Protein 5YRH (pdb70)

Solvent-accessible surface area: 13070 Å² total

Organism: Pteria penguin (NCBI:txid113549)

Structure (mmCIF, N/CA/C/O backbone):
data_5YRH
#
_entry.id   5YRH
#
_cell.length_a   45.350
_cell.length_b   50.440
_cell.length_c   107.460
_cell.angle_alpha   90.00
_cell.angle_beta   90.00
_cell.angle_gamma   90.00
#
_symmetry.space_group_name_H-M   'P 21 21 21'
#
loop_
_entity.id
_entity.type
_entity.pdbx_description
1 polymer PPL3-a
2 polymer PPL3-b
3 non-polymer 'SULFATE ION'
4 water water
#
loop_
_atom_site.group_PDB
_atom_site.id
_atom_site.type_symbol
_atom_site.label_atom_id
_atom_site.label_alt_id
_atom_site.label_comp_id
_atom_site.label_asym_id
_atom_site.label_entity_id
_atom_site.label_seq_id
_atom_site.pdbx_PDB_ins_code
_atom_site.Cartn_x
_atom_site.Cartn_y
_atom_site.Cartn_z
_atom_site.occupancy
_atom_site.B_iso_or_equiv
_atom_site.auth_seq_id
_atom_site.auth_comp_id
_atom_site.auth_asym_id
_atom_site.auth_atom_id
_atom_site.pdbx_PDB_model_num
ATOM 1 N N . GLU A 1 1 ? -0.491 0.809 -5.742 1.00 44.99 20 GLU A N 1
ATOM 2 C CA . GLU A 1 1 ? -1.483 0.506 -4.717 1.00 43.20 20 GLU A CA 1
ATOM 3 C C . GLU A 1 1 ? -2.747 1.329 -4.948 1.00 36.73 20 GLU A C 1
ATOM 4 O O . GLU A 1 1 ? -3.845 0.888 -4.624 1.00 37.65 20 GLU A O 1
ATOM 10 N N . ILE A 1 2 ? -2.597 2.524 -5.510 1.00 26.71 21 ILE A N 1
ATOM 11 C CA . ILE A 1 2 ? -3.740 3.401 -5.735 1.00 31.22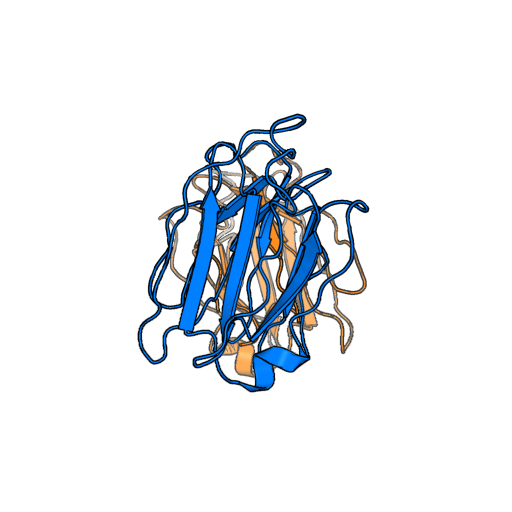 21 ILE A CA 1
ATOM 12 C C . ILE A 1 2 ? -4.318 3.125 -7.109 1.00 30.22 21 ILE A C 1
ATOM 13 O O . ILE A 1 2 ? -3.590 2.904 -8.092 1.00 21.77 21 ILE A O 1
ATOM 18 N N . AL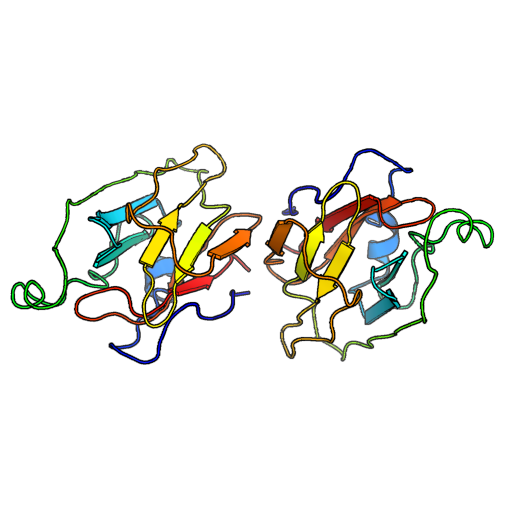A A 1 3 ? -5.644 3.145 -7.169 1.00 25.90 22 ALA A N 1
ATOM 19 C CA . ALA A 1 3 ? -6.371 3.003 -8.417 1.00 23.06 22 ALA A CA 1
ATOM 20 C C . ALA A 1 3 ? -7.649 3.820 -8.349 1.00 25.76 22 ALA A C 1
ATOM 21 O O . ALA A 1 3 ? -8.187 4.101 -7.273 1.00 21.99 22 ALA A O 1
ATOM 23 N N . SER A 1 4 ? -8.142 4.184 -9.524 1.00 17.45 23 SER A N 1
ATOM 24 C CA . SER A 1 4 ? -9.379 4.927 -9.606 1.00 13.08 23 SER A CA 1
ATOM 25 C C . SER A 1 4 ? -10.559 4.021 -9.305 1.00 15.73 23 SER A C 1
ATOM 26 O O . SER A 1 4 ? -10.446 2.799 -9.212 1.00 19.41 23 SER A O 1
ATOM 29 N N . GLU A 1 5 ? -11.719 4.637 -9.169 1.00 11.11 24 GLU A N 1
ATOM 30 C CA . GLU A 1 5 ? -12.936 3.866 -9.144 1.00 15.79 24 GLU A CA 1
ATOM 31 C C . GLU A 1 5 ? -13.243 3.379 -10.558 1.00 17.62 24 GLU A C 1
ATOM 32 O O . GLU A 1 5 ? -12.661 3.843 -11.553 1.00 15.12 24 GLU A O 1
ATOM 38 N N . TYR A 1 6 ? -14.149 2.407 -10.624 1.00 15.13 25 TYR A N 1
ATOM 39 C CA . TYR A 1 6 ? -14.592 1.815 -11.877 1.00 14.65 25 TYR A CA 1
ATOM 40 C C . TYR A 1 6 ? -15.609 2.710 -12.568 1.00 11.77 25 TYR A C 1
ATOM 41 O O . TYR A 1 6 ? -16.621 3.096 -11.974 1.00 14.08 25 TYR A O 1
ATOM 50 N N . LEU A 1 7 ? -15.344 3.043 -13.820 1.00 12.38 26 LEU A N 1
ATOM 51 C CA . LEU A 1 7 ? -16.133 3.979 -14.603 1.00 12.56 26 LEU A CA 1
ATOM 52 C C . LEU A 1 7 ? -16.804 3.209 -15.726 1.00 12.55 26 LEU A C 1
ATOM 53 O O . LEU A 1 7 ? -16.122 2.732 -16.642 1.00 14.79 26 LEU A O 1
ATOM 58 N N . GLY A 1 8 ? -18.134 3.099 -15.657 1.00 12.71 27 GLY A N 1
ATOM 59 C CA . GLY A 1 8 ? -18.930 2.452 -16.675 1.00 12.53 27 GLY A CA 1
ATOM 60 C C . GLY A 1 8 ? -19.977 1.555 -16.050 1.00 12.57 27 GLY A C 1
ATOM 61 O O . GLY A 1 8 ? -20.297 1.699 -14.871 1.00 13.18 27 GLY A O 1
ATOM 62 N N . GLY A 1 9 ? -20.468 0.603 -16.850 1.00 15.60 28 GLY A N 1
ATOM 63 C CA . GLY A 1 9 ? -21.613 -0.214 -16.496 1.00 13.71 28 GLY A CA 1
ATOM 64 C C . GLY A 1 9 ? -21.305 -1.664 -16.165 1.00 14.55 28 GLY A C 1
ATOM 65 O O . GLY A 1 9 ? -20.160 -2.122 -16.195 1.00 14.03 28 GLY A O 1
ATOM 66 N N . PRO A 1 10 ? -22.353 -2.424 -15.844 1.00 15.65 29 PRO A N 1
ATOM 67 C CA . PRO A 1 10 ? -22.160 -3.787 -15.336 1.00 18.98 29 PRO A CA 1
ATOM 68 C C . PRO A 1 10 ? -22.088 -4.880 -16.385 1.00 18.40 29 PRO A C 1
ATOM 69 O O . PRO A 1 10 ? -21.924 -6.043 -15.998 1.00 19.43 29 PRO A O 1
ATOM 73 N N . GLY A 1 11 ? -22.213 -4.551 -17.669 1.00 15.60 30 GLY A N 1
ATOM 74 C CA . GLY A 1 11 ? -22.249 -5.545 -18.716 1.00 19.18 30 GLY A CA 1
ATOM 75 C C . GLY A 1 11 ? -20.875 -6.079 -19.061 1.00 18.41 30 GLY A C 1
ATOM 76 O O . GLY A 1 11 ? -19.855 -5.696 -18.484 1.00 16.25 30 GLY A O 1
ATOM 77 N N . GLY A 1 12 ? -20.849 -7.000 -20.031 1.00 16.92 31 GLY A N 1
ATOM 78 C CA . GLY A 1 12 ? -19.584 -7.530 -20.468 1.00 16.07 31 GLY A CA 1
ATOM 79 C C . GLY A 1 12 ? -18.961 -8.448 -19.438 1.00 15.28 31 GLY A C 1
ATOM 80 O O . GLY A 1 12 ? -19.613 -8.940 -18.513 1.00 20.98 31 GLY A O 1
ATOM 81 N N . ASP A 1 13 ? -17.668 -8.681 -19.646 1.00 15.99 32 ASP A N 1
ATOM 82 C CA A ASP A 1 13 ? -16.849 -9.553 -18.814 0.37 18.38 32 ASP A CA 1
ATOM 83 C CA B ASP A 1 13 ? -16.868 -9.544 -18.795 0.63 18.38 32 ASP A CA 1
ATOM 84 C C . ASP A 1 13 ? -15.693 -8.759 -18.225 1.00 15.35 32 ASP A C 1
ATOM 85 O O . ASP A 1 13 ? -15.101 -7.920 -18.908 1.00 15.72 32 ASP A O 1
ATOM 94 N N . ALA A 1 14 ? -15.347 -9.058 -16.976 1.00 17.17 33 ALA A N 1
ATOM 95 C CA . ALA A 1 14 ? -14.239 -8.384 -16.328 1.00 15.73 33 ALA A CA 1
ATOM 96 C C . ALA A 1 14 ? -12.927 -8.756 -17.010 1.00 14.19 33 ALA A C 1
ATOM 97 O O . ALA A 1 14 ? -12.742 -9.895 -17.462 1.00 17.42 33 ALA A O 1
ATOM 99 N N . PHE A 1 15 ? -12.022 -7.780 -17.105 1.00 15.02 34 PHE A N 1
ATOM 100 C CA . PHE A 1 15 ? -10.644 -7.986 -17.525 1.00 13.16 34 PHE A CA 1
ATOM 101 C C . PHE A 1 15 ? -9.729 -7.206 -16.590 1.00 14.90 34 PHE A C 1
ATOM 102 O O . PHE A 1 15 ? -10.169 -6.259 -15.930 1.00 13.88 34 PHE A O 1
ATOM 110 N N . ASP A 1 16 ? -8.450 -7.587 -16.573 1.00 13.09 35 ASP A N 1
ATOM 111 C CA A ASP A 1 16 ? -7.475 -6.971 -15.678 0.45 16.28 35 ASP A CA 1
ATOM 112 C CA B ASP A 1 16 ? -7.471 -7.004 -15.645 0.55 16.31 35 ASP A CA 1
ATOM 113 C C . ASP A 1 16 ? -6.075 -7.224 -16.216 1.00 12.69 35 ASP A C 1
ATOM 114 O O . ASP A 1 16 ? -5.676 -8.380 -16.406 1.00 19.48 35 ASP A O 1
ATOM 123 N N . ASP A 1 17 ? -5.320 -6.148 -16.460 1.00 12.75 36 ASP A N 1
ATOM 124 C CA . ASP A 1 17 ? -3.967 -6.243 -17.019 1.00 11.45 36 ASP A CA 1
ATOM 125 C C . ASP A 1 17 ? -2.859 -6.341 -15.963 1.00 12.83 36 ASP A C 1
ATOM 126 O O . ASP A 1 17 ? -1.694 -6.140 -16.294 1.00 13.88 36 ASP A O 1
ATOM 131 N N . LYS A 1 18 ? -3.200 -6.620 -14.711 1.00 13.26 37 LYS A N 1
ATOM 132 C CA . LYS A 1 18 ? -2.186 -6.597 -13.658 1.00 13.72 37 LYS A CA 1
ATOM 133 C C . LYS A 1 18 ? -1.013 -7.511 -13.987 1.00 17.17 37 LYS A C 1
ATOM 134 O O . LYS A 1 18 ? 0.145 -7.105 -13.868 1.00 17.84 37 LYS A O 1
ATOM 140 N N . ALA A 1 19 ? -1.298 -8.745 -14.415 1.00 15.52 38 ALA A N 1
ATOM 141 C CA . ALA A 1 19 ? -0.232 -9.706 -14.696 1.00 18.07 38 ALA A CA 1
ATOM 142 C C . ALA A 1 19 ? 0.611 -9.280 -15.894 1.00 22.22 38 ALA A C 1
ATOM 143 O O . ALA A 1 19 ? 1.845 -9.315 -15.841 1.00 21.81 38 ALA A O 1
ATOM 145 N N . VAL A 1 20 ? -0.034 -8.892 -16.997 1.00 16.54 39 VAL A N 1
ATOM 146 C CA . VAL A 1 20 ? 0.715 -8.565 -18.204 1.00 16.48 39 VAL A CA 1
ATOM 147 C C . VAL A 1 20 ? 1.548 -7.316 -17.988 1.00 16.82 39 VAL A C 1
ATOM 148 O O . VAL A 1 20 ? 2.573 -7.121 -18.649 1.00 19.09 39 VAL A O 1
ATOM 152 N N . ALA A 1 21 ? 1.135 -6.447 -17.062 1.00 17.82 40 ALA A N 1
ATOM 153 C CA . ALA A 1 21 ? 1.892 -5.234 -16.795 1.00 16.65 40 ALA A CA 1
ATOM 154 C C . ALA A 1 21 ? 3.280 -5.506 -16.234 1.00 14.31 40 ALA A C 1
ATOM 155 O O . ALA A 1 21 ? 4.132 -4.614 -16.266 1.00 17.57 40 ALA A O 1
ATOM 157 N N . GLN A 1 22 ? 3.535 -6.720 -15.727 1.00 19.94 41 GLN A N 1
ATOM 158 C CA . GLN A 1 22 ? 4.885 -7.079 -15.304 1.00 19.73 41 GLN A CA 1
ATOM 159 C C . GLN A 1 22 ? 5.880 -7.029 -16.456 1.00 17.74 41 GLN A C 1
ATOM 160 O O . GLN A 1 22 ? 7.091 -7.032 -16.217 1.00 18.60 41 GLN A O 1
ATOM 166 N N . ASN A 1 23 ? 5.403 -6.975 -17.698 1.00 14.80 42 ASN A N 1
ATOM 167 C CA . ASN A 1 23 ? 6.298 -6.859 -18.842 1.00 15.67 42 ASN A CA 1
ATOM 168 C C . ASN A 1 23 ? 6.896 -5.472 -18.994 1.00 19.87 42 ASN A C 1
ATOM 169 O O . ASN A 1 23 ? 7.840 -5.301 -19.775 1.00 17.25 42 ASN A O 1
ATOM 174 N N . GLY A 1 24 ? 6.378 -4.477 -18.279 1.00 15.74 43 GLY A N 1
ATOM 175 C CA . GLY A 1 24 ? 6.978 -3.161 -18.309 1.00 15.47 43 GLY A CA 1
ATOM 176 C C . GLY A 1 24 ? 6.018 -1.996 -18.294 1.00 13.52 43 GLY A C 1
ATOM 177 O O . GLY A 1 24 ? 4.796 -2.156 -18.310 1.00 14.52 43 GLY A O 1
ATOM 178 N N . ASP A 1 25 ? 6.600 -0.803 -18.254 1.00 14.21 44 ASP A N 1
ATOM 179 C CA . ASP A 1 25 ? 5.834 0.431 -18.338 1.00 14.00 44 ASP A CA 1
ATOM 180 C C . ASP A 1 25 ? 5.106 0.489 -19.669 1.00 14.60 44 ASP A C 1
ATOM 181 O O . ASP A 1 25 ? 5.572 -0.055 -20.679 1.00 14.78 44 ASP A O 1
ATOM 186 N N . ILE A 1 26 ? 3.977 1.201 -19.688 1.00 13.58 45 ILE A N 1
ATOM 187 C CA . ILE A 1 26 ? 3.178 1.311 -20.902 1.00 12.05 45 ILE A CA 1
ATOM 188 C C . ILE A 1 26 ? 3.956 2.096 -21.946 1.00 12.61 45 ILE A C 1
ATOM 189 O O . ILE A 1 26 ? 4.461 3.188 -21.676 1.00 14.59 45 ILE A O 1
ATOM 194 N N . THR A 1 27 ? 4.018 1.552 -23.164 1.00 14.54 46 THR A N 1
ATOM 195 C CA . THR A 1 27 ? 4.741 2.180 -24.250 1.00 14.15 46 THR A CA 1
ATOM 196 C C . THR A 1 27 ? 3.843 2.621 -25.392 1.00 14.40 46 THR A C 1
ATOM 197 O O . THR A 1 27 ? 4.292 3.397 -26.244 1.00 15.13 46 THR A O 1
ATOM 201 N N . ARG A 1 28 ? 2.588 2.190 -25.414 1.00 14.50 47 ARG A N 1
ATOM 202 C CA . ARG A 1 28 ? 1.715 2.418 -26.547 1.00 16.13 47 ARG A CA 1
ATOM 203 C C . ARG A 1 28 ? 0.270 2.277 -26.090 1.00 12.91 47 ARG A C 1
ATOM 204 O O . ARG A 1 28 ? -0.040 1.438 -25.244 1.00 13.83 47 ARG A O 1
ATOM 212 N N . ILE A 1 29 ? -0.605 3.101 -26.669 1.00 13.51 48 ILE A N 1
ATOM 213 C CA . ILE A 1 29 ? -2.050 2.998 -26.506 1.00 13.82 48 ILE A CA 1
ATOM 214 C C . ILE A 1 29 ? -2.633 2.684 -27.872 1.00 14.03 48 ILE A C 1
ATOM 215 O O . ILE A 1 29 ? -2.422 3.450 -28.820 1.00 14.91 48 ILE A O 1
ATOM 220 N N . GLU A 1 30 ? -3.385 1.601 -27.970 1.00 13.46 49 GLU A N 1
ATOM 221 C CA . GLU A 1 30 ? -4.139 1.291 -29.179 1.00 13.04 49 GLU A CA 1
ATOM 222 C C . GLU A 1 30 ? -5.617 1.282 -28.824 1.00 14.77 49 GLU A C 1
ATOM 223 O O . GLU A 1 30 ? -6.016 0.660 -27.834 1.00 13.96 49 GLU A O 1
ATOM 229 N N . MET A 1 31 ? -6.426 1.962 -29.626 1.00 13.88 50 MET A N 1
ATOM 230 C CA . MET A 1 31 ? -7.864 2.010 -29.421 1.00 14.71 50 MET A CA 1
ATOM 231 C C . MET A 1 31 ? -8.551 1.916 -30.777 1.00 13.37 50 MET A C 1
ATOM 232 O O . MET A 1 31 ? -7.905 2.004 -31.831 1.00 15.25 50 MET A O 1
ATOM 237 N N . GLN A 1 32 ? -9.868 1.723 -30.735 1.00 12.62 51 GLN A N 1
ATOM 238 C CA . GLN A 1 32 ? -10.710 1.771 -31.921 1.00 12.84 51 GLN A CA 1
ATOM 239 C C . GLN A 1 32 ? -11.786 2.806 -31.646 1.00 13.97 51 GLN A C 1
ATOM 240 O O . GLN A 1 32 ? -12.428 2.761 -30.595 1.00 13.59 51 GLN A O 1
ATOM 246 N N . CYS A 1 33 ? -11.989 3.731 -32.582 1.00 15.44 52 CYS A N 1
ATOM 247 C CA . CYS A 1 33 ? -12.667 4.975 -32.260 1.00 13.88 52 CYS A CA 1
ATOM 248 C C . CYS A 1 33 ? -13.653 5.350 -33.355 1.00 14.05 52 CYS A C 1
ATOM 249 O O . CYS A 1 33 ? -13.291 5.362 -34.535 1.00 16.99 52 CYS A O 1
ATOM 252 N N . THR A 1 34 ? -14.882 5.669 -32.948 1.00 15.54 53 THR A N 1
ATOM 253 C CA . THR A 1 34 ? -15.930 6.175 -33.831 1.00 15.91 53 THR A CA 1
ATOM 254 C C . THR A 1 34 ? -16.656 7.258 -33.042 1.00 16.44 53 THR A C 1
ATOM 255 O O . THR A 1 34 ? -16.003 8.067 -32.373 1.00 16.26 53 THR A O 1
ATOM 259 N N . ASP A 1 35 ? -17.987 7.258 -33.020 1.00 15.98 54 ASP A N 1
ATOM 260 C CA . ASP A 1 35 ? -18.664 8.158 -32.095 1.00 15.86 54 ASP A CA 1
ATOM 261 C C . ASP A 1 35 ? -18.359 7.781 -30.655 1.00 16.25 54 ASP A C 1
ATOM 262 O O . ASP A 1 35 ? -18.458 8.636 -29.761 1.00 15.20 54 ASP A O 1
ATOM 267 N N . VAL A 1 36 ? -17.944 6.532 -30.430 1.00 14.28 55 VAL A N 1
ATOM 268 C CA . VAL A 1 36 ? -17.578 6.024 -29.114 1.00 14.84 55 VAL A CA 1
ATOM 269 C C . VAL A 1 36 ? -16.283 5.238 -29.264 1.00 14.31 55 VAL A C 1
ATOM 270 O O . VAL A 1 36 ? -15.862 4.899 -30.366 1.00 14.71 55 VAL A O 1
ATOM 274 N N . ALA A 1 37 ? -15.634 4.957 -28.136 1.00 12.94 56 ALA A N 1
ATOM 275 C CA . ALA A 1 37 ? -14.475 4.079 -28.120 1.00 13.11 56 ALA A CA 1
ATOM 276 C C . ALA A 1 37 ? -14.927 2.626 -28.007 1.00 14.15 56 ALA A C 1
ATOM 277 O O . ALA A 1 37 ? -15.626 2.275 -27.054 1.00 17.71 56 ALA A O 1
ATOM 279 N N . THR A 1 38 ? -14.537 1.779 -28.966 1.00 13.60 57 THR A N 1
ATOM 280 C CA . THR A 1 38 ? -15.025 0.405 -28.968 1.00 12.80 57 THR A CA 1
ATOM 281 C C . THR A 1 38 ? -14.025 -0.639 -28.485 1.00 12.79 57 THR A C 1
ATOM 282 O O . THR A 1 38 ? -14.457 -1.735 -28.123 1.00 12.89 57 THR A O 1
ATOM 286 N N . TYR A 1 39 ? -12.722 -0.356 -28.456 1.00 13.09 58 TYR A N 1
ATOM 287 C CA . TYR A 1 39 ? -11.809 -1.225 -27.722 1.00 12.00 58 TYR A CA 1
ATOM 288 C C . TYR A 1 39 ? -10.606 -0.423 -27.283 1.00 11.32 58 TYR A C 1
ATOM 289 O O . TYR A 1 39 ? -10.333 0.651 -27.808 1.00 11.52 58 TYR A O 1
ATOM 298 N N . ILE A 1 40 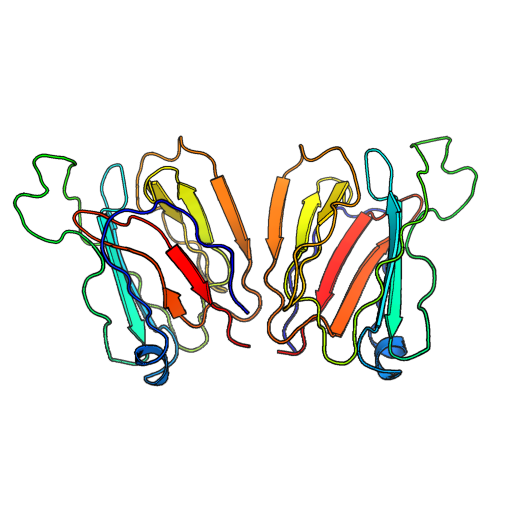? -9.888 -0.994 -26.310 1.00 10.03 59 ILE A N 1
ATOM 299 C CA . ILE A 1 40 ? -8.604 -0.483 -25.855 1.00 13.37 59 ILE A CA 1
ATOM 300 C C . ILE A 1 40 ? -7.650 -1.657 -25.688 1.00 11.91 59 ILE A C 1
ATOM 301 O O . ILE A 1 40 ? -8.064 -2.771 -25.359 1.00 11.67 59 ILE A O 1
ATOM 306 N N . LYS A 1 41 ? -6.370 -1.394 -25.945 1.00 10.97 60 LYS A N 1
ATOM 307 C CA . LYS A 1 41 ? -5.333 -2.411 -25.824 1.00 12.24 60 LYS A CA 1
ATOM 308 C C . LYS A 1 41 ? -4.001 -1.706 -25.613 1.00 12.11 60 LYS A C 1
ATOM 309 O O . LYS A 1 41 ? -3.477 -1.087 -26.535 1.00 13.41 60 LYS A O 1
ATOM 315 N N . LEU A 1 42 ? -3.461 -1.812 -24.405 1.00 11.67 61 LEU A N 1
ATOM 316 C CA . LEU A 1 42 ? -2.201 -1.189 -24.073 1.00 11.68 61 LEU A CA 1
ATOM 317 C C . LEU A 1 42 ? -1.046 -2.166 -24.284 1.00 11.01 61 LEU A C 1
ATOM 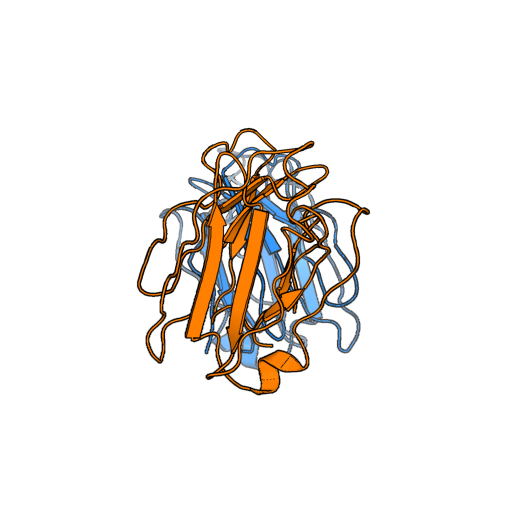318 O O . LEU A 1 42 ? -1.217 -3.396 -24.234 1.00 13.27 61 LEU A O 1
ATOM 323 N N . ARG A 1 43 ? 0.127 -1.601 -24.519 1.00 11.77 62 ARG A N 1
ATOM 324 C CA . ARG A 1 43 ? 1.361 -2.361 -24.607 1.00 12.21 62 ARG A CA 1
ATOM 325 C C . ARG A 1 43 ? 2.218 -2.064 -23.392 1.00 14.14 62 ARG A C 1
ATOM 326 O O . ARG A 1 43 ? 2.502 -0.895 -23.095 1.00 13.87 62 ARG A O 1
ATOM 334 N N . TYR A 1 44 ? 2.626 -3.116 -22.716 1.00 13.20 63 TYR A N 1
ATOM 335 C CA . TYR A 1 44 ? 3.381 -3.056 -21.478 1.00 11.81 63 TYR A CA 1
ATOM 336 C C . TYR A 1 44 ? 4.782 -3.527 -21.814 1.00 12.46 63 TYR A C 1
ATOM 337 O O . TYR A 1 44 ? 4.988 -4.721 -22.051 1.00 13.94 63 TYR A O 1
ATOM 346 N N . GLY A 1 45 ? 5.721 -2.594 -21.876 1.00 13.74 64 GLY A N 1
ATOM 347 C CA . GLY A 1 45 ? 7.020 -2.904 -22.439 1.00 12.20 64 GLY A CA 1
ATOM 348 C C . GLY A 1 45 ? 6.837 -3.217 -23.900 1.00 14.26 64 GLY A C 1
ATOM 349 O O . GLY A 1 45 ? 6.415 -2.366 -24.684 1.00 15.57 64 GLY A O 1
ATOM 350 N N . LYS A 1 46 ? 7.112 -4.466 -24.262 1.00 14.98 65 LYS A N 1
ATOM 351 C CA . LYS A 1 46 ? 6.965 -4.917 -25.635 1.00 14.23 65 LYS A CA 1
ATOM 352 C C . LYS A 1 46 ? 5.739 -5.778 -25.841 1.00 16.66 65 LYS A C 1
ATOM 353 O O . LYS A 1 46 ? 5.491 -6.193 -26.974 1.00 20.68 65 LYS A O 1
ATOM 359 N N . VAL A 1 47 ? 4.957 -6.038 -24.793 1.00 13.38 66 VAL A N 1
ATOM 360 C CA . VAL A 1 47 ? 3.909 -7.053 -24.811 1.00 12.45 66 VAL A CA 1
ATOM 361 C C . VAL A 1 47 ? 2.535 -6.396 -24.762 1.00 12.09 66 VAL A C 1
ATOM 362 O O . VAL A 1 47 ? 2.256 -5.586 -23.862 1.00 14.82 66 VAL A O 1
ATOM 366 N N . ASP A 1 48 ? 1.635 -6.811 -25.658 1.00 12.47 67 ASP A N 1
ATOM 367 C CA . ASP A 1 48 ? 0.274 -6.289 -25.659 1.00 12.66 67 ASP A CA 1
ATOM 368 C C . ASP A 1 48 ? -0.632 -7.158 -24.814 1.00 13.05 67 ASP A C 1
ATOM 369 O O . ASP A 1 48 ? -0.422 -8.364 -24.698 1.00 12.74 67 ASP A O 1
ATOM 374 N N . SER A 1 49 ? -1.684 -6.542 -24.270 1.00 13.38 68 SER A N 1
ATOM 375 C CA . SER A 1 49 ? -2.789 -7.298 -23.727 1.00 11.76 68 SER A CA 1
ATOM 376 C C . SER A 1 49 ? -3.653 -7.819 -24.863 1.00 11.77 68 SER A C 1
ATOM 377 O O . SER A 1 49 ? -3.456 -7.473 -26.036 1.00 13.26 68 SER A O 1
ATOM 380 N N . ARG A 1 50 ? -4.633 -8.644 -24.512 1.00 12.21 69 ARG A N 1
ATOM 381 C CA A ARG A 1 50 ? -5.682 -8.961 -25.456 0.52 13.26 69 ARG A CA 1
ATOM 382 C CA B ARG A 1 50 ? -5.676 -8.962 -25.462 0.48 13.25 69 ARG A CA 1
ATOM 383 C C . ARG A 1 50 ? -6.460 -7.687 -25.782 1.00 15.13 69 ARG A C 1
ATOM 384 O O . ARG A 1 50 ? -6.342 -6.648 -25.098 1.00 14.87 69 ARG A O 1
ATOM 399 N N . GLN A 1 51 ? -7.262 -7.758 -26.833 1.00 15.09 70 GLN A N 1
ATOM 400 C CA . GLN A 1 51 ? -8.046 -6.611 -27.268 1.00 14.20 70 GLN A CA 1
ATOM 401 C C . 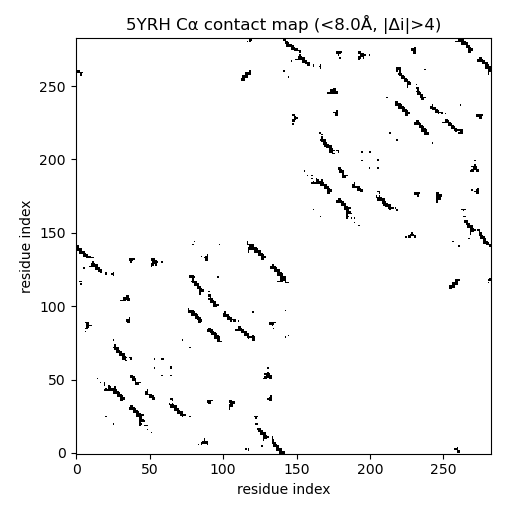GLN A 1 51 ? -9.290 -6.530 -26.398 1.00 15.62 70 GLN A C 1
ATOM 402 O O . GLN A 1 51 ? -10.124 -7.432 -26.430 1.00 16.42 70 GLN A O 1
ATOM 408 N N . TRP A 1 52 ? -9.405 -5.462 -25.600 1.00 12.24 71 TRP A N 1
ATOM 409 C CA . TRP A 1 52 ? -10.525 -5.307 -24.673 1.00 14.18 71 TRP A CA 1
ATOM 410 C C . TRP A 1 52 ? -11.612 -4.467 -25.336 1.00 12.02 71 TRP A C 1
ATOM 411 O O . TRP A 1 52 ? -11.636 -3.240 -25.230 1.00 11.89 71 TRP A O 1
ATOM 422 N N . GLY A 1 53 ? -12.539 -5.164 -25.985 1.00 15.57 72 GLY A N 1
ATOM 423 C CA . GLY A 1 53 ? -13.643 -4.569 -26.709 1.00 14.04 72 GLY A CA 1
ATOM 424 C C . GLY A 1 53 ? -13.735 -5.117 -28.118 1.00 17.71 72 GLY A C 1
ATOM 425 O O . GLY A 1 53 ? -12.868 -5.843 -28.598 1.00 16.05 72 GLY A O 1
ATOM 426 N N . TRP A 1 54 ? -14.808 -4.717 -28.787 1.00 15.91 73 TRP A N 1
ATOM 427 C CA . TRP A 1 54 ? -15.151 -5.210 -30.124 1.00 18.18 73 TRP A CA 1
ATOM 428 C C . TRP A 1 54 ? -14.932 -6.720 -30.225 1.00 17.18 73 TRP A C 1
ATOM 429 O O . TRP A 1 54 ? -14.160 -7.215 -31.040 1.00 18.90 73 TRP A O 1
ATOM 440 N N . GLY A 1 55 ? -15.646 -7.446 -29.363 1.00 16.85 74 GLY A N 1
ATOM 441 C CA . GLY A 1 55 ? -15.435 -8.883 -29.206 1.00 20.16 74 GLY A CA 1
ATOM 442 C C . GLY A 1 55 ? -15.484 -9.597 -30.545 1.00 28.81 74 GLY A C 1
ATOM 443 O O . GLY A 1 55 ? -14.587 -10.380 -30.885 1.00 27.17 74 GLY A O 1
ATOM 444 N N . ASN A 1 56 ? -16.518 -9.317 -31.330 1.00 23.35 75 ASN A N 1
ATOM 445 C CA A ASN A 1 56 ? -16.584 -9.986 -32.607 0.37 29.70 75 ASN A CA 1
ATOM 446 C CA B ASN A 1 56 ? -16.912 -10.066 -32.524 0.63 29.75 75 ASN A CA 1
ATOM 447 C C . ASN A 1 56 ? -17.178 -9.056 -33.640 1.00 20.91 75 ASN A C 1
ATOM 448 O O . ASN A 1 56 ? -17.684 -7.963 -33.358 1.00 21.59 75 ASN A O 1
ATOM 457 N N . GLU A 1 57 ? -16.956 -9.455 -34.884 1.00 18.32 76 GLU A N 1
ATOM 458 C CA A GLU A 1 57 ? -17.300 -8.611 -36.021 0.46 18.14 76 GLU A CA 1
ATOM 459 C CA B GLU A 1 57 ? -17.297 -8.560 -35.981 0.54 18.15 76 GLU A CA 1
ATOM 460 C C . GLU A 1 57 ? -18.802 -8.394 -36.126 1.00 20.09 76 GLU A C 1
ATOM 461 O O . GLU A 1 57 ? -19.242 -7.398 -36.701 1.00 19.92 76 GLU A O 1
ATOM 472 N N . ASN A 1 58 ? -19.593 -9.309 -35.574 1.00 15.82 77 ASN A N 1
ATOM 473 C CA . ASN A 1 58 ? -21.041 -9.136 -35.574 1.00 18.70 77 ASN A CA 1
ATOM 474 C C . ASN A 1 58 ? -21.519 -8.096 -34.572 1.00 17.45 77 ASN A C 1
ATOM 475 O O . ASN A 1 58 ? -22.721 -7.845 -34.488 1.00 17.64 77 ASN A O 1
ATOM 480 N N . CYS A 1 59 ? -20.612 -7.462 -33.834 1.00 17.11 78 CYS A N 1
ATOM 481 C CA A CYS A 1 59 ? -21.073 -6.413 -32.936 0.50 18.88 78 CYS A CA 1
ATOM 482 C CA B CYS A 1 59 ? -20.938 -6.351 -32.949 0.50 18.80 78 CYS A CA 1
ATOM 483 C C . CYS A 1 59 ? -21.652 -5.213 -33.677 1.00 16.98 78 CYS A C 1
ATOM 484 O O . CYS A 1 59 ? -22.272 -4.355 -33.032 1.00 20.86 78 CYS A O 1
ATOM 489 N N . ILE A 1 60 ? -21.539 -5.164 -35.008 1.00 20.49 79 ILE A N 1
ATOM 490 C CA . ILE A 1 60 ? -22.231 -4.150 -35.796 1.00 17.81 79 ILE A CA 1
ATOM 491 C C . ILE A 1 60 ? -23.739 -4.245 -35.655 1.00 19.04 79 ILE A C 1
ATOM 492 O O . ILE A 1 60 ? -24.452 -3.303 -36.016 1.00 19.50 79 ILE A O 1
ATOM 497 N N . GLN A 1 61 ? -24.255 -5.363 -35.140 1.00 16.01 80 GLN A N 1
ATOM 498 C CA . GLN A 1 61 ? -25.686 -5.473 -34.879 1.00 21.63 80 GLN A CA 1
ATOM 499 C C . GLN A 1 61 ? -26.141 -4.478 -33.822 1.00 20.10 80 GLN A C 1
ATOM 500 O O . GLN A 1 61 ? -27.338 -4.175 -33.755 1.00 25.88 80 GLN A O 1
ATOM 506 N N . TRP A 1 62 ? -25.214 -3.945 -33.021 1.00 22.10 81 TRP A N 1
ATOM 507 C CA . TRP A 1 62 ? -25.555 -3.034 -31.935 1.00 28.21 81 TRP A CA 1
ATOM 508 C C . TRP A 1 62 ? -24.961 -1.642 -32.089 1.00 27.56 81 TRP A C 1
ATOM 509 O O . TRP A 1 62 ? -25.633 -0.664 -31.757 1.00 33.76 81 TRP A O 1
ATOM 520 N N . SER A 1 63 ? -23.734 -1.508 -32.594 1.00 22.66 82 SER A N 1
ATOM 521 C CA . SER A 1 63 ? -23.054 -0.216 -32.565 1.00 23.37 82 SER A CA 1
ATOM 522 C C . SER A 1 63 ? -22.078 -0.107 -33.730 1.00 21.57 82 SER A C 1
ATOM 523 O O . SER A 1 63 ? -21.773 -1.086 -34.416 1.00 24.22 82 SER A O 1
ATOM 526 N N . LYS A 1 64 ? -21.583 1.108 -33.941 1.00 18.66 83 LYS A N 1
ATOM 527 C CA . LYS A 1 64 ? -20.562 1.339 -34.942 1.00 18.77 83 LYS A CA 1
ATOM 528 C C . LYS A 1 64 ? -19.220 0.792 -34.462 1.00 19.84 83 LYS A C 1
ATOM 529 O O . LYS A 1 64 ? -18.994 0.583 -33.264 1.00 18.65 83 LYS A O 1
ATOM 535 N N . LYS A 1 65 ? -18.309 0.601 -35.415 1.00 19.36 84 LYS A N 1
ATOM 536 C CA . LYS A 1 65 ? -17.022 -0.035 -35.152 1.00 19.26 84 LYS A CA 1
ATOM 537 C C . LYS A 1 65 ? -15.918 0.995 -34.925 1.00 22.35 84 LYS A C 1
ATOM 538 O O . LYS A 1 65 ? -15.371 1.102 -33.818 1.00 19.24 84 LYS A O 1
ATOM 544 N N . GLY A 1 66 ? -15.555 1.736 -35.963 1.00 18.79 85 GLY A N 1
ATOM 545 C CA . GLY A 1 66 ? -14.536 2.763 -35.863 1.00 18.93 85 GLY A CA 1
ATOM 546 C C . GLY A 1 66 ? -13.202 2.317 -36.421 1.00 21.35 85 GLY A C 1
ATOM 547 O O . GLY A 1 66 ? -13.028 1.204 -36.925 1.00 23.88 85 GLY A O 1
ATOM 548 N N . GLU A 1 67 ? -12.240 3.222 -36.293 1.00 17.27 86 GLU A N 1
ATOM 549 C CA . GLU A 1 67 ? -10.916 3.054 -36.864 1.00 18.17 86 GLU A CA 1
ATOM 550 C C . GLU A 1 67 ? -9.886 2.854 -35.762 1.00 20.44 86 GLU A C 1
ATOM 551 O O . GLU A 1 67 ? -9.998 3.428 -34.677 1.00 19.62 86 GLU A O 1
ATOM 557 N N . LYS A 1 68 ? -8.872 2.053 -36.068 1.00 17.64 87 LYS A N 1
ATOM 558 C CA . LYS A 1 68 ? -7.750 1.846 -35.161 1.00 17.69 87 LYS A CA 1
ATOM 559 C C . LYS A 1 68 ? -6.923 3.121 -35.034 1.00 20.59 87 LYS A C 1
ATOM 560 O O . LYS A 1 68 ? -6.622 3.783 -36.033 1.00 22.98 87 LYS A O 1
ATOM 566 N N . VAL A 1 69 ? -6.575 3.484 -33.792 1.00 17.95 88 VAL A N 1
ATOM 567 C CA A VAL A 1 69 ? -5.699 4.614 -33.499 0.75 16.50 88 VAL A CA 1
ATOM 568 C CA B VAL A 1 69 ? -5.686 4.605 -33.519 0.25 16.66 88 VAL A CA 1
ATOM 569 C C . VAL A 1 69 ? -4.580 4.117 -32.598 1.00 17.41 88 VAL A C 1
ATOM 570 O O . VAL A 1 69 ? -4.833 3.377 -31.644 1.00 16.86 88 VAL A O 1
ATOM 577 N N . VAL A 1 70 ? -3.352 4.547 -32.878 1.00 17.93 89 VAL A N 1
ATOM 578 C CA . VAL A 1 70 ? -2.198 4.153 -32.082 1.00 19.35 89 VAL A CA 1
ATOM 579 C C . VAL A 1 70 ? -1.471 5.406 -31.631 1.00 21.80 89 VAL A C 1
ATOM 580 O O . VAL A 1 70 ? -1.124 6.259 -32.454 1.00 20.79 89 VAL A O 1
ATOM 584 N N . HIS A 1 71 ? -1.232 5.512 -30.330 1.00 16.57 90 HIS A N 1
ATOM 585 C CA . HIS A 1 71 ? -0.373 6.545 -29.781 1.00 14.71 90 HIS A CA 1
ATOM 586 C C . HIS A 1 71 ? 0.856 5.884 -29.197 1.00 14.26 90 HIS A C 1
ATOM 587 O O . HIS A 1 71 ? 0.756 5.092 -28.260 1.00 16.84 90 HIS A O 1
ATOM 594 N N . GLU A 1 72 ? 2.007 6.176 -29.774 1.00 17.10 91 GLU A N 1
ATOM 595 C CA A GLU A 1 72 ? 3.260 5.665 -29.249 0.45 17.82 91 GLU A CA 1
ATOM 596 C CA B GLU A 1 72 ? 3.266 5.669 -29.259 0.55 17.80 91 GLU A CA 1
ATOM 597 C C . GLU A 1 72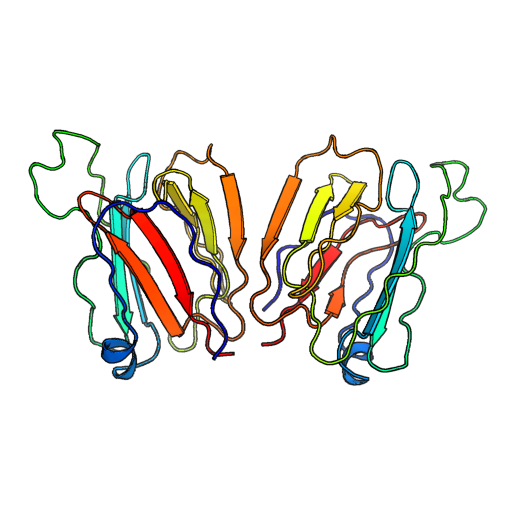 ? 3.829 6.671 -28.263 1.00 17.39 91 GLU A C 1
ATOM 598 O O . GLU A 1 72 ? 3.947 7.860 -28.572 1.00 21.17 91 GLU A O 1
ATOM 609 N N . LEU A 1 73 ? 4.163 6.193 -27.073 1.00 14.06 92 LEU A N 1
ATOM 610 C CA . LEU A 1 73 ? 4.760 7.041 -26.055 1.00 13.95 92 LEU A CA 1
ATOM 611 C C . LEU A 1 73 ? 6.274 7.030 -26.188 1.00 16.70 92 LEU A C 1
ATOM 612 O O . LEU A 1 73 ? 6.877 5.993 -26.480 1.00 17.58 92 LEU A O 1
ATOM 617 N N . SER A 1 74 ? 6.886 8.189 -25.969 1.00 17.41 93 SER A N 1
ATOM 618 C CA A SER A 1 74 ? 8.337 8.232 -25.964 0.64 20.32 93 SER A CA 1
ATOM 619 C CA B SER A 1 74 ? 8.336 8.271 -25.943 0.36 20.26 93 SER A CA 1
ATOM 620 C C . SER A 1 74 ? 8.876 7.589 -24.690 1.00 21.96 93 SER A C 1
ATOM 621 O O . SER A 1 74 ? 8.158 7.370 -23.707 1.00 18.27 93 SER A O 1
ATOM 626 N N . SER A 1 75 ? 10.158 7.247 -24.733 1.00 23.08 94 SER A N 1
ATOM 627 C CA . SER A 1 75 ? 10.806 6.691 -23.561 1.00 26.81 94 SER A CA 1
ATOM 628 C C . SER A 1 75 ? 10.655 7.666 -22.404 1.00 23.38 94 SER A C 1
ATOM 629 O O . SER A 1 75 ? 10.963 8.853 -22.536 1.00 22.49 94 SER A O 1
ATOM 632 N N . GLY A 1 76 ? 10.152 7.171 -21.276 1.00 23.29 95 GLY A N 1
ATOM 633 C CA . GLY A 1 76 ? 9.934 8.006 -20.114 1.00 26.68 95 GLY A CA 1
ATOM 634 C C . GLY A 1 76 ? 8.635 8.790 -20.097 1.00 22.77 95 GLY A C 1
ATOM 635 O O . GLY A 1 76 ? 8.339 9.427 -19.079 1.00 25.75 95 GLY A O 1
ATOM 636 N N . GLU A 1 77 ? 7.866 8.792 -21.186 1.00 16.48 96 GLU A N 1
ATOM 637 C CA . GLU A 1 77 ? 6.541 9.403 -21.195 1.00 13.32 96 GLU A CA 1
ATOM 638 C C . GLU A 1 77 ? 5.532 8.462 -20.556 1.00 13.03 96 GLU A C 1
ATOM 639 O O . GLU A 1 77 ? 5.564 7.245 -20.769 1.00 13.17 96 GLU A O 1
ATOM 645 N N . TYR A 1 78 ? 4.630 9.044 -19.763 1.00 12.10 97 TYR A N 1
ATOM 646 C CA . TYR A 1 78 ? 3.680 8.272 -18.980 1.00 11.80 97 TYR A CA 1
ATOM 647 C C . TYR A 1 78 ? 2.322 8.960 -18.994 1.00 9.87 97 TYR A C 1
ATOM 648 O O . TYR A 1 78 ? 2.212 10.179 -19.123 1.00 10.54 97 TYR A O 1
ATOM 657 N N . ILE A 1 79 ? 1.291 8.154 -18.843 1.00 10.56 98 ILE A N 1
ATOM 658 C CA . ILE A 1 79 ? -0.080 8.621 -18.924 1.00 11.28 98 ILE A CA 1
ATOM 659 C C . ILE A 1 79 ? -0.481 9.147 -17.558 1.00 9.62 98 ILE A C 1
ATOM 660 O O . ILE A 1 79 ? -0.477 8.410 -16.581 1.00 11.42 98 ILE A O 1
ATOM 665 N N . THR A 1 80 ? -0.888 10.402 -17.511 1.00 10.08 99 THR A N 1
ATOM 666 C CA . THR A 1 80 ? -1.110 11.088 -16.251 1.00 9.32 99 THR A CA 1
ATOM 667 C C . THR A 1 80 ? -2.576 11.397 -15.986 1.00 10.54 99 THR A C 1
ATOM 668 O O . THR A 1 80 ? -2.932 11.674 -14.839 1.00 10.82 99 THR A O 1
ATOM 672 N N . SER A 1 81 ? -3.433 11.360 -17.000 1.00 11.09 100 SER A N 1
ATOM 673 C CA A SER A 1 81 ? -4.846 11.573 -16.738 0.41 11.51 100 SER A CA 1
ATOM 674 C CA B SER A 1 81 ? -4.837 11.701 -16.800 0.59 11.04 100 SER A CA 1
ATOM 675 C C . SER A 1 81 ? -5.670 11.057 -17.899 1.00 10.15 100 SER A C 1
ATOM 676 O O . SER A 1 81 ? -5.170 10.805 -18.997 1.00 11.24 100 SER A O 1
ATOM 681 N N . ALA A 1 82 ? -6.940 10.828 -17.611 1.00 9.80 101 ALA A N 1
ATOM 682 C CA . ALA A 1 82 ? -7.887 10.406 -18.628 1.00 10.80 101 ALA A CA 1
ATOM 683 C C . ALA A 1 82 ? -9.181 11.157 -18.376 1.00 10.25 101 ALA A C 1
ATOM 684 O O . ALA A 1 82 ? -9.709 11.111 -17.253 1.00 11.74 101 ALA A O 1
ATOM 686 N N . ILE A 1 83 ? -9.707 11.830 -19.398 1.00 10.73 102 ILE A N 1
ATOM 687 C CA . ILE A 1 83 ? -11.075 12.343 -19.384 1.00 10.37 102 ILE A CA 1
ATOM 688 C C . ILE A 1 83 ? -11.972 11.265 -19.962 1.00 9.84 102 ILE A C 1
ATOM 689 O O . ILE A 1 83 ? -11.829 10.898 -21.133 1.00 11.71 102 ILE A O 1
ATOM 694 N N . VAL A 1 84 ? -12.875 10.754 -19.150 1.00 9.95 103 VAL A N 1
ATOM 695 C CA . VAL A 1 84 ? -13.727 9.646 -19.540 1.00 11.61 103 VAL A CA 1
ATOM 696 C C . VAL A 1 84 ? -15.163 10.121 -19.484 1.00 11.55 103 VAL A C 1
ATOM 697 O O . VAL A 1 84 ? -15.608 10.629 -18.449 1.00 11.43 103 VAL A O 1
ATOM 701 N N . THR A 1 85 ? -15.895 9.943 -20.577 1.00 12.10 104 THR A N 1
ATOM 702 C CA . THR A 1 85 ? -17.342 10.070 -20.527 1.00 12.76 104 THR A CA 1
ATOM 703 C C . THR A 1 85 ? -17.953 8.675 -20.557 1.00 13.43 104 THR A C 1
ATOM 704 O O . THR A 1 85 ? -17.476 7.784 -21.270 1.00 12.46 104 THR A O 1
ATOM 708 N N . TYR A 1 86 ? -18.963 8.467 -19.715 1.00 14.26 105 TYR A N 1
ATOM 709 C CA . TYR A 1 86 ? -19.441 7.111 -19.498 1.00 12.51 105 TYR A CA 1
ATOM 710 C C . TYR A 1 86 ? -20.849 7.094 -18.935 1.00 14.17 105 TYR A C 1
ATOM 711 O O . TYR A 1 86 ? -21.324 8.049 -18.314 1.00 14.99 105 TYR A O 1
ATOM 720 N N . GLY A 1 87 ? -21.490 5.945 -19.130 1.00 13.56 106 GLY A N 1
ATOM 721 C CA . GLY A 1 87 ? -22.847 5.696 -18.679 1.00 15.92 106 GLY A CA 1
ATOM 722 C C . GLY A 1 87 ? -22.979 4.204 -18.512 1.00 18.42 106 GLY A C 1
ATOM 723 O O . GLY A 1 87 ? -22.275 3.604 -17.697 1.00 17.21 106 GLY A O 1
ATOM 724 N N . LYS A 1 88 ? -23.820 3.579 -19.333 1.00 16.69 107 LYS A N 1
ATOM 725 C CA . LYS A 1 88 ? -23.858 2.121 -19.366 1.00 17.66 107 LYS A CA 1
ATOM 726 C C . LYS A 1 88 ? -22.533 1.569 -19.864 1.00 16.22 107 LYS A C 1
ATOM 727 O O . LYS A 1 88 ? -22.095 0.490 -19.439 1.00 16.33 107 LYS A O 1
ATOM 733 N N . TYR A 1 89 ? -21.863 2.317 -20.734 1.00 15.87 108 TYR A N 1
ATOM 734 C CA . TYR A 1 89 ? -20.560 1.951 -21.252 1.00 14.58 108 TYR A CA 1
ATOM 735 C C . TYR A 1 89 ? -19.616 3.137 -21.129 1.00 13.30 108 TYR A C 1
ATOM 736 O O . TYR A 1 89 ? -20.031 4.276 -20.898 1.00 14.61 108 TYR A O 1
ATOM 745 N N . VAL A 1 90 ? -18.331 2.874 -21.336 1.00 13.40 109 VAL A N 1
ATOM 746 C CA . VAL A 1 90 ? -17.425 3.958 -21.682 1.00 11.48 109 VAL A CA 1
ATOM 747 C C . VAL A 1 90 ? -17.830 4.496 -23.038 1.00 13.59 109 VAL A C 1
ATOM 748 O O . VAL A 1 90 ? -17.972 3.736 -24.011 1.00 15.98 109 VAL A O 1
ATOM 752 N N . GLN A 1 91 ? -18.026 5.806 -23.109 1.00 13.82 110 GLN A N 1
ATOM 753 C CA . GLN A 1 91 ? -18.363 6.491 -24.346 1.00 15.56 110 GLN A CA 1
ATOM 754 C C . GLN A 1 91 ? -17.122 7.049 -25.035 1.00 14.53 110 GLN A C 1
ATOM 755 O O . GLN A 1 91 ? -16.845 6.699 -26.183 1.00 13.90 110 GLN A O 1
ATOM 761 N N . SER A 1 92 ? -16.370 7.932 -24.368 1.00 13.86 111 SER A N 1
ATOM 762 C CA . SER A 1 92 ? -15.160 8.498 -24.958 1.00 11.28 111 SER A CA 1
ATOM 763 C C . SER A 1 92 ? -14.039 8.538 -23.937 1.00 10.20 111 SER A C 1
ATOM 764 O O . SER A 1 92 ? -14.274 8.565 -22.730 1.00 11.85 111 SER A O 1
ATOM 767 N N . ILE A 1 93 ? -12.813 8.588 -24.444 1.00 11.47 112 ILE A N 1
ATOM 768 C CA . ILE A 1 93 ? -11.604 8.579 -23.615 1.00 11.70 112 ILE A CA 1
ATOM 769 C C . ILE A 1 93 ? -10.622 9.563 -24.225 1.00 11.87 112 ILE A C 1
ATOM 770 O O . ILE A 1 93 ? -10.223 9.387 -25.380 1.00 11.57 112 ILE A O 1
ATOM 775 N N . THR A 1 94 ? -10.175 10.539 -23.438 1.00 11.50 113 THR A N 1
ATOM 776 C CA . THR A 1 94 ? -9.089 11.442 -23.815 1.00 11.46 113 THR A CA 1
ATOM 777 C C . THR A 1 94 ? -7.934 11.235 -22.846 1.00 11.93 113 THR A C 1
ATOM 778 O O . THR A 1 94 ? -8.035 11.620 -21.679 1.00 12.34 113 THR A O 1
ATOM 782 N N . PHE A 1 95 ? -6.857 10.620 -23.314 1.00 11.99 114 PHE A N 1
ATOM 783 C CA . PHE A 1 95 ? -5.665 10.451 -22.505 1.00 10.02 114 PHE A CA 1
ATOM 784 C C . PHE A 1 95 ? -4.769 11.675 -22.562 1.00 11.20 114 PHE A C 1
ATOM 785 O O . PHE A 1 95 ? -4.690 12.371 -23.581 1.00 14.15 114 PHE A O 1
ATOM 793 N N . LYS A 1 96 ? -4.086 11.916 -21.451 1.00 10.01 115 LYS A N 1
ATOM 794 C CA A LYS A 1 96 ? -3.042 12.923 -21.360 0.45 10.23 115 LYS A CA 1
ATOM 795 C CA B LYS A 1 96 ? -3.037 12.916 -21.373 0.55 10.23 115 LYS A CA 1
ATOM 796 C C . LYS A 1 96 ? -1.801 12.275 -20.771 1.00 12.69 115 LYS A C 1
ATOM 797 O O . LYS A 1 96 ? -1.896 11.388 -19.918 1.00 12.67 115 LYS A O 1
ATOM 808 N N . THR A 1 97 ? -0.639 12.722 -21.226 1.00 11.12 116 THR A N 1
ATOM 809 C CA . THR A 1 97 ? 0.625 12.268 -20.682 1.00 11.60 116 THR A CA 1
ATOM 810 C C . THR A 1 97 ? 1.299 13.437 -19.995 1.00 11.23 116 THR A C 1
ATOM 811 O O . THR A 1 97 ? 0.823 14.563 -20.035 1.00 11.45 116 THR A O 1
ATOM 815 N N . ASN A 1 98 ? 2.432 13.145 -19.371 1.00 11.88 117 ASN A N 1
ATOM 816 C CA . ASN A 1 98 ? 3.225 14.201 -18.769 1.00 12.51 117 ASN A CA 1
ATOM 817 C C . ASN A 1 98 ? 3.715 15.213 -19.801 1.00 14.04 117 ASN A C 1
ATOM 818 O O . ASN A 1 98 ? 4.163 16.304 -19.424 1.00 15.52 117 ASN A O 1
ATOM 823 N N . LYS A 1 99 ? 3.661 14.878 -21.092 1.00 11.63 118 LYS A N 1
ATOM 824 C CA . LYS A 1 99 ? 4.105 15.758 -22.164 1.00 14.17 118 LYS A CA 1
ATOM 825 C C . LYS A 1 99 ? 2.986 16.343 -23.013 1.00 12.13 118 LYS A C 1
ATOM 826 O O . LYS A 1 99 ? 3.196 17.407 -23.604 1.00 14.21 118 LYS A O 1
ATOM 832 N N . ARG A 1 100 ? 1.864 15.685 -23.142 1.00 12.47 119 ARG A N 1
ATOM 833 C CA . ARG A 1 100 ? 0.818 16.173 -24.041 1.00 14.57 119 ARG A CA 1
ATOM 834 C C . ARG A 1 100 ? -0.579 15.624 -23.865 1.00 10.80 119 ARG A C 1
ATOM 835 O O . ARG A 1 100 ? -0.756 14.528 -23.451 1.00 12.88 119 ARG A O 1
ATOM 843 N N . THR A 1 101 ? -1.550 16.447 -24.196 1.00 12.45 120 THR A N 1
ATOM 844 C CA . THR A 1 101 ? -2.907 15.953 -24.335 1.00 12.39 120 THR A CA 1
ATOM 845 C C . THR A 1 101 ? -3.061 15.310 -25.701 1.00 11.82 120 THR A C 1
ATOM 846 O O . THR A 1 101 ? -2.639 15.885 -26.722 1.00 13.71 120 THR A O 1
ATOM 850 N N . LEU A 1 102 ? -3.612 14.110 -25.711 1.00 11.60 121 LEU A N 1
ATOM 851 C CA . LEU A 1 102 ? -3.781 13.314 -26.912 1.00 13.20 121 LEU A CA 1
ATOM 852 C C . LEU A 1 102 ? -5.201 13.474 -27.459 1.00 12.60 121 LEU A C 1
ATOM 853 O O . LEU A 1 102 ? -6.095 14.013 -26.793 1.00 13.48 121 LEU A O 1
ATOM 858 N N . PRO A 1 103 ? -5.425 13.068 -28.710 1.00 14.34 122 PRO A N 1
ATOM 859 C CA . PRO A 1 103 ? -6.768 13.170 -29.290 1.00 12.79 122 PRO A CA 1
ATOM 860 C C . PRO A 1 103 ? -7.766 12.280 -28.563 1.00 14.84 122 PRO A C 1
ATOM 861 O O . PRO A 1 103 ? -7.431 11.179 -28.117 1.00 13.95 122 PRO A O 1
ATOM 865 N N . ARG A 1 104 ? -9.001 12.762 -28.453 1.00 13.09 123 ARG A N 1
ATOM 866 C CA . ARG A 1 104 ? -10.081 11.965 -27.871 1.00 13.19 123 ARG A CA 1
ATOM 867 C C . ARG A 1 104 ? -10.421 10.778 -28.762 1.00 14.47 123 ARG A C 1
ATOM 868 O O . ARG A 1 104 ? -10.449 10.893 -29.993 1.00 15.16 123 ARG A O 1
ATOM 876 N N . CYS A 1 105 ? -10.680 9.629 -28.140 1.00 13.35 124 CYS A N 1
ATOM 877 C CA . CYS A 1 105 ? -11.232 8.457 -28.819 1.00 13.62 124 CYS A CA 1
ATOM 878 C C . CYS A 1 105 ? -12.720 8.439 -28.505 1.00 12.07 124 CYS A C 1
ATOM 879 O O . CYS A 1 105 ? -13.114 8.236 -27.348 1.00 13.57 124 CYS A O 1
ATOM 882 N N . GLY A 1 106 ? -13.545 8.645 -29.532 1.00 13.59 125 GLY A N 1
ATOM 883 C CA . GLY A 1 106 ? -14.977 8.785 -29.362 1.00 11.89 125 GLY A CA 1
ATOM 884 C C . GLY A 1 106 ? -15.384 10.221 -29.565 1.00 13.67 125 GLY A C 1
ATOM 885 O O . GLY A 1 106 ? -15.105 11.078 -28.719 1.00 16.60 125 GLY A O 1
ATOM 886 N N . THR A 1 107 ? -16.047 10.528 -30.688 1.00 15.55 126 THR A N 1
ATOM 887 C CA . THR A 1 107 ? -16.395 11.918 -30.964 1.00 17.51 126 THR A CA 1
ATOM 888 C C . THR A 1 107 ? -17.546 12.417 -30.106 1.00 15.40 126 THR A C 1
ATOM 889 O O . THR A 1 107 ? -17.650 13.632 -29.897 1.00 19.84 126 THR A O 1
ATOM 893 N N . SER A 1 108 ? -18.385 11.530 -29.586 1.00 15.87 127 SER A N 1
ATOM 894 C CA . SER A 1 108 ? -19.483 11.925 -28.727 1.00 18.22 127 SER A CA 1
ATOM 895 C C . SER A 1 108 ? -18.980 12.019 -27.294 1.00 17.00 127 SER A C 1
ATOM 896 O O . SER A 1 108 ? -18.400 11.062 -26.762 1.00 20.68 127 SER A O 1
ATOM 899 N N . ALA A 1 109 ? -19.223 13.166 -26.675 1.00 17.30 128 ALA A N 1
ATOM 900 C CA . ALA A 1 109 ? -18.886 13.423 -25.277 1.00 17.56 128 ALA A CA 1
ATOM 901 C C . ALA A 1 109 ? -20.096 14.089 -24.629 1.00 21.60 128 ALA A C 1
ATOM 902 O O . ALA A 1 109 ? -20.118 15.294 -24.374 1.00 37.07 128 ALA A O 1
ATOM 904 N N . THR A 1 110 ? -21.127 13.286 -24.405 1.00 17.04 129 THR A N 1
ATOM 905 C CA . THR A 1 110 ? -22.390 13.759 -23.862 1.00 19.75 129 THR A CA 1
ATOM 906 C C . THR A 1 110 ? -22.766 13.107 -22.548 1.00 19.96 129 THR A C 1
ATOM 907 O O . THR A 1 110 ? -23.566 13.682 -21.804 1.00 25.57 129 THR A O 1
ATOM 911 N N . GLU A 1 111 ? -22.219 11.935 -22.237 1.00 19.02 130 GLU A N 1
ATOM 912 C CA A GLU A 1 111 ? -22.528 11.296 -20.969 0.50 18.20 130 GLU A CA 1
ATOM 913 C CA B GLU A 1 111 ? -22.485 11.250 -20.981 0.50 18.15 130 GLU A CA 1
ATOM 914 C C . GLU A 1 111 ? -21.664 11.888 -19.858 1.00 14.92 130 GLU A C 1
ATOM 915 O O . GLU A 1 111 ? -20.821 12.751 -20.087 1.00 15.26 130 GLU A O 1
ATOM 926 N N . LYS A 1 112 ? -21.907 11.437 -18.633 1.00 14.88 131 LYS A N 1
ATOM 927 C CA . LYS A 1 112 ? -21.185 11.941 -17.473 1.00 15.95 131 LYS A CA 1
ATOM 928 C C . LYS A 1 112 ? -19.685 11.915 -17.735 1.00 13.43 131 LYS A C 1
ATOM 929 O O . LYS A 1 112 ? -19.131 10.887 -18.133 1.00 13.84 131 LYS A O 1
ATOM 935 N N . SER A 1 113 ? -19.032 13.049 -17.516 1.00 13.88 132 SER A N 1
ATOM 936 C CA . SER A 1 113 ? -17.602 13.183 -17.734 1.00 12.14 132 SER A CA 1
ATOM 937 C C . SER A 1 113 ? -16.876 13.335 -16.414 1.00 12.33 132 SER A C 1
ATOM 938 O O . SER A 1 113 ? -17.336 14.049 -15.518 1.00 13.62 132 SER A O 1
ATOM 941 N N . VAL A 1 114 ? -15.730 12.667 -16.309 1.00 10.43 133 VAL A N 1
ATOM 942 C CA . VAL A 1 114 ? -14.828 12.851 -15.188 1.00 9.72 133 VAL A CA 1
ATOM 943 C C . VAL A 1 114 ? -13.417 12.945 -15.716 1.00 10.22 133 VAL A C 1
ATOM 944 O O . VAL A 1 114 ? -13.072 12.319 -16.722 1.00 11.27 133 VAL A O 1
ATOM 948 N N . THR A 1 115 ? -12.603 13.709 -15.024 1.00 9.18 134 THR A N 1
ATOM 949 C CA . THR A 1 115 ? -11.181 13.822 -15.316 1.00 11.08 134 THR A CA 1
ATOM 950 C C . THR A 1 115 ? -10.462 13.076 -14.209 1.00 10.68 134 THR A C 1
ATOM 951 O O . THR A 1 115 ? -10.446 13.533 -13.059 1.00 11.67 134 THR A O 1
ATOM 955 N N . VAL A 1 116 ? -9.876 11.934 -14.560 1.00 10.24 135 VAL A N 1
ATOM 956 C CA . VAL A 1 116 ? -9.172 11.074 -13.612 1.00 9.48 135 VAL A CA 1
ATOM 957 C C . VAL A 1 116 ? -7.704 11.449 -13.628 1.00 9.49 135 VAL A C 1
ATOM 958 O O . VAL A 1 116 ? -7.032 11.312 -14.661 1.00 10.21 135 VAL A O 1
ATOM 962 N N . LEU A 1 117 ? -7.186 11.901 -12.498 1.00 8.62 136 LEU A N 1
ATOM 963 C CA . LEU A 1 117 ? -5.739 12.025 -12.342 1.00 9.95 136 LEU A CA 1
ATOM 964 C C . LEU A 1 117 ? -5.157 10.654 -12.019 1.00 9.32 136 LEU A C 1
ATOM 965 O O . LEU A 1 117 ? -5.789 9.854 -11.325 1.00 11.06 136 LEU A O 1
ATOM 970 N N . ILE A 1 118 ? -3.986 10.358 -12.573 1.00 10.08 137 ILE A N 1
ATOM 971 C CA . ILE A 1 118 ? -3.411 9.012 -12.482 1.00 9.41 137 ILE A CA 1
ATOM 972 C C . ILE A 1 118 ? -2.037 9.172 -11.849 1.00 9.27 137 ILE A C 1
ATOM 973 O O . ILE A 1 118 ? -1.033 9.324 -12.549 1.00 10.51 137 ILE A O 1
ATOM 978 N N . PRO A 1 119 ? -1.960 9.207 -10.530 1.00 9.53 138 PRO A N 1
ATOM 979 C CA . PRO A 1 119 ? -0.739 9.675 -9.856 1.00 10.17 138 PRO A CA 1
ATOM 980 C C . PRO A 1 119 ? 0.469 8.798 -10.140 1.00 10.08 138 PRO A C 1
ATOM 981 O O . PRO A 1 119 ? 0.420 7.576 -9.995 1.00 11.70 138 PRO A O 1
ATOM 985 N N . GLY A 1 120 ? 1.562 9.438 -10.542 1.00 8.82 139 GLY A N 1
ATOM 986 C CA . GLY A 1 120 ? 2.777 8.748 -10.919 1.00 11.89 139 GLY A CA 1
ATOM 987 C C . GLY A 1 120 ? 2.747 8.120 -12.286 1.00 12.24 139 GLY A C 1
ATOM 988 O O . GLY A 1 120 ? 3.727 7.471 -12.670 1.00 14.90 139 GLY A O 1
ATOM 989 N N . GLY A 1 121 ? 1.659 8.252 -13.015 1.00 10.90 140 GLY A N 1
ATOM 990 C CA . GLY A 1 121 ? 1.533 7.582 -14.290 1.00 9.84 140 GLY A CA 1
ATOM 991 C C . GLY A 1 121 ? 0.723 6.305 -14.197 1.00 9.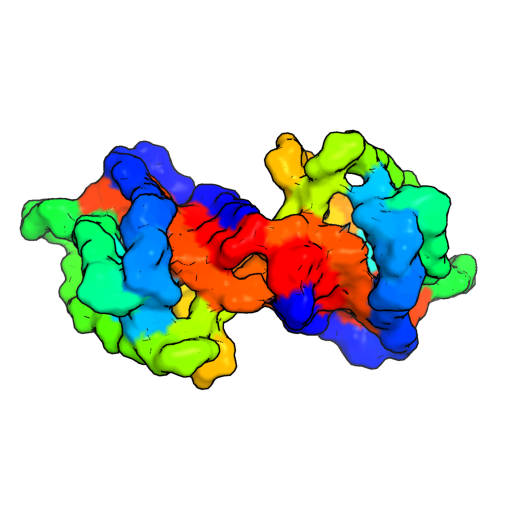76 140 GLY A C 1
ATOM 992 O O . GLY A 1 121 ? 0.696 5.620 -13.177 1.00 10.38 140 GLY A O 1
ATOM 993 N N . LEU A 1 122 ? 0.062 5.969 -15.292 1.00 10.08 141 LEU A N 1
ATOM 994 C CA . LEU A 1 122 ? -0.711 4.749 -15.364 1.00 9.27 141 LEU A CA 1
ATOM 995 C C . LEU A 1 122 ? 0.210 3.544 -15.353 1.00 10.27 141 LEU A C 1
ATOM 996 O O . LEU A 1 122 ? 1.167 3.484 -16.113 1.00 11.25 141 LEU A O 1
ATOM 1001 N N . LYS A 1 123 ? -0.098 2.586 -14.499 1.00 9.16 142 LYS A N 1
ATOM 1002 C CA . LYS A 1 123 ? 0.611 1.307 -14.461 1.00 10.79 142 LYS A CA 1
ATOM 1003 C C . LYS A 1 123 ? -0.112 0.272 -15.319 1.00 11.23 142 LYS A C 1
ATOM 1004 O O . LYS A 1 123 ? 0.519 -0.395 -16.146 1.00 11.92 142 LYS A O 1
ATOM 1010 N N . TYR A 1 124 ? -1.428 0.153 -15.175 1.00 10.49 143 TYR A N 1
ATOM 1011 C CA . TYR A 1 124 ? -2.211 -0.764 -15.993 1.00 10.85 143 TYR A CA 1
ATOM 1012 C C . TYR A 1 124 ? -3.690 -0.424 -15.847 1.00 10.38 143 TYR A C 1
ATOM 1013 O O . TYR A 1 124 ? -4.079 0.373 -14.985 1.00 10.78 143 TYR A O 1
ATOM 1022 N N . ILE A 1 125 ? -4.515 -1.034 -16.702 1.00 11.15 144 ILE A N 1
ATOM 1023 C CA . ILE A 1 125 ? -5.960 -0.866 -16.647 1.00 12.94 144 ILE A CA 1
ATOM 1024 C C . ILE A 1 125 ? -6.636 -2.194 -16.321 1.00 11.23 144 ILE A C 1
ATOM 1025 O O . ILE A 1 125 ? -6.108 -3.285 -16.575 1.00 10.95 144 ILE A O 1
ATOM 1030 N N . SER A 1 126 ? -7.834 -2.077 -15.756 1.00 11.54 145 SER A N 1
ATOM 1031 C CA . SER A 1 126 ? -8.786 -3.171 -15.645 1.00 11.79 145 SER A CA 1
ATOM 1032 C C . SER A 1 126 ? -10.146 -2.636 -16.066 1.00 11.22 145 SER A C 1
ATOM 1033 O O . SER A 1 126 ? -10.299 -1.444 -16.315 1.00 11.29 145 SER A O 1
ATOM 1036 N N . GLY A 1 127 ? -11.146 -3.508 -16.151 1.00 11.71 146 GLY A N 1
ATOM 1037 C CA . GLY A 1 127 ? -12.459 -3.032 -16.557 1.00 12.44 146 GLY A CA 1
ATOM 1038 C C . GLY A 1 127 ? -13.343 -4.181 -17.005 1.00 10.76 146 GLY A C 1
ATOM 1039 O O . GLY A 1 127 ? -13.226 -5.296 -16.516 1.00 13.47 146 GLY A O 1
ATOM 1040 N N . ARG A 1 128 ? -14.269 -3.862 -17.903 1.00 12.95 147 ARG A N 1
ATOM 1041 C CA . ARG A 1 128 ? -15.212 -4.858 -18.387 1.00 11.62 147 ARG A CA 1
ATOM 1042 C C . ARG A 1 128 ? -15.394 -4.604 -19.872 1.00 14.37 147 ARG A C 1
ATOM 1043 O O . ARG A 1 128 ? -15.338 -3.456 -20.316 1.00 14.51 147 ARG A O 1
ATOM 1051 N N . TRP A 1 129 ? -15.555 -5.672 -20.647 1.00 13.96 148 TRP A N 1
ATOM 1052 C CA . TRP A 1 129 ? -15.607 -5.532 -22.094 1.00 14.24 148 TRP A CA 1
ATOM 1053 C C . TRP A 1 129 ? -16.534 -6.574 -22.705 1.00 16.46 148 TRP A C 1
ATOM 1054 O O . TRP A 1 129 ? -16.847 -7.604 -22.107 1.00 15.42 148 TRP A O 1
ATOM 1065 N N . GLY A 1 130 ? -16.952 -6.276 -23.930 1.00 14.28 149 GLY A N 1
ATOM 1066 C CA . GLY A 1 130 ? -17.672 -7.198 -24.786 1.00 14.84 149 GLY A CA 1
ATOM 1067 C C . GLY A 1 130 ? -17.646 -6.616 -26.180 1.00 14.27 149 GLY A C 1
ATOM 1068 O O . GLY A 1 130 ? -16.569 -6.417 -26.738 1.00 15.33 149 GLY A O 1
ATOM 1069 N N . CYS A 1 131 ? -18.809 -6.317 -26.758 1.00 18.98 150 CYS A N 1
ATOM 1070 C CA A CYS A 1 131 ? -18.849 -5.570 -28.008 0.49 17.38 150 CYS A CA 1
ATOM 1071 C CA B CYS A 1 131 ? -18.756 -5.598 -28.022 0.51 17.48 150 CYS A CA 1
ATOM 1072 C C . CYS A 1 131 ? -18.160 -4.215 -27.860 1.00 22.13 150 CYS A C 1
ATOM 1073 O O . CYS A 1 131 ? -17.597 -3.685 -28.816 1.00 18.26 150 CYS A O 1
ATOM 1078 N N . ARG A 1 132 ? -18.208 -3.634 -26.671 1.00 17.10 151 ARG A N 1
ATOM 1079 C CA . ARG A 1 132 ? -17.518 -2.368 -26.472 1.00 17.86 151 ARG A CA 1
ATOM 1080 C C . ARG A 1 132 ? -16.848 -2.398 -25.105 1.00 13.82 151 ARG A C 1
ATOM 1081 O O . ARG A 1 132 ? -16.594 -3.463 -24.535 1.00 15.88 151 ARG A O 1
ATOM 1089 N N . ILE A 1 133 ? -16.477 -1.227 -24.618 1.00 14.00 152 ILE A N 1
ATOM 1090 C CA . ILE A 1 133 ? -15.773 -1.079 -23.352 1.00 12.74 152 ILE A CA 1
ATOM 1091 C C . ILE A 1 133 ? -16.864 -0.760 -22.346 1.00 14.15 152 ILE A C 1
ATOM 1092 O O . ILE A 1 133 ? -17.299 0.387 -22.249 1.00 13.80 152 ILE A O 1
ATOM 1097 N N . ASP A 1 134 ? -17.311 -1.778 -21.607 1.00 14.95 153 ASP A N 1
ATOM 1098 C CA . ASP A 1 134 ? -18.325 -1.544 -20.589 1.00 13.83 153 ASP A CA 1
ATOM 1099 C C . ASP A 1 134 ? -17.799 -0.639 -19.486 1.00 13.82 153 ASP A C 1
ATOM 1100 O O . ASP A 1 134 ? -18.540 0.183 -18.959 1.00 13.98 153 ASP A O 1
ATOM 1105 N N . GLY A 1 135 ? -16.528 -0.750 -19.136 1.00 13.58 154 GLY A N 1
ATOM 1106 C CA . GLY A 1 135 ? -16.018 0.121 -18.093 1.00 10.87 154 GLY A CA 1
ATOM 1107 C C . GLY A 1 135 ? -14.521 0.013 -17.968 1.00 13.36 154 GLY A C 1
ATOM 1108 O O . GLY A 1 135 ? -13.916 -0.961 -18.431 1.00 11.60 154 GLY A O 1
ATOM 1109 N N . LEU A 1 136 ? -13.929 1.029 -17.327 1.00 12.23 155 LEU A N 1
ATOM 1110 C CA . LEU A 1 136 ? -12.488 1.061 -17.096 1.00 12.72 155 LEU A CA 1
ATOM 1111 C C . LEU A 1 136 ? -12.150 1.498 -15.676 1.00 12.67 155 LEU A C 1
ATOM 1112 O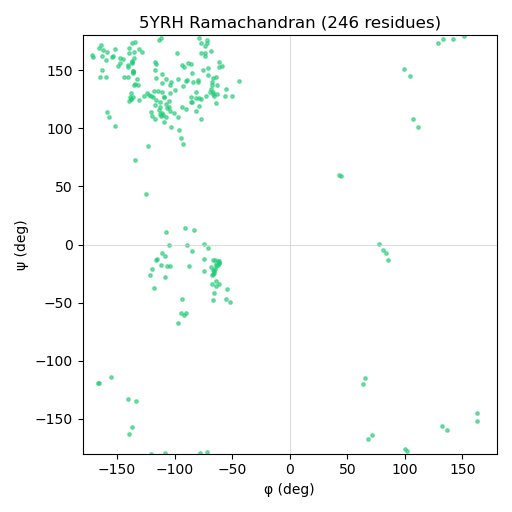 O . LEU A 1 136 ? -12.876 2.284 -15.056 1.00 12.52 155 LEU A O 1
ATOM 1117 N N . ARG A 1 137 ? -11.035 0.978 -15.179 1.00 11.70 156 ARG A N 1
ATOM 1118 C CA . ARG A 1 137 ? -10.422 1.387 -13.926 1.00 11.21 156 ARG A CA 1
ATOM 1119 C C . ARG A 1 137 ? -8.942 1.608 -14.185 1.00 11.17 156 ARG A C 1
ATOM 1120 O O . ARG A 1 137 ? -8.297 0.803 -14.870 1.00 12.33 156 ARG A O 1
ATOM 1128 N N . PHE A 1 138 ? -8.399 2.682 -13.635 1.00 10.52 157 PHE A N 1
ATOM 1129 C CA . PHE A 1 138 ? -7.029 3.090 -13.899 1.00 8.85 157 PHE A CA 1
ATOM 1130 C C . PHE A 1 138 ? -6.187 2.806 -12.677 1.00 9.98 157 PHE A C 1
ATOM 1131 O O . PHE A 1 138 ? -6.485 3.310 -11.596 1.00 12.76 157 PHE A O 1
ATOM 1139 N N . HIS A 1 139 ? -5.162 1.994 -12.838 1.00 10.76 158 HIS A N 1
ATOM 1140 C CA . HIS A 1 139 ? -4.293 1.595 -11.734 1.00 10.31 158 HIS A CA 1
ATOM 1141 C C . HIS A 1 139 ? -2.993 2.360 -11.852 1.00 9.01 158 HIS A C 1
ATOM 1142 O O . HIS A 1 139 ? -2.244 2.198 -12.822 1.00 10.19 158 HIS A O 1
ATOM 1149 N N . ALA A 1 140 ? -2.738 3.219 -10.885 1.00 12.67 159 ALA A N 1
ATOM 1150 C CA . ALA A 1 140 ? -1.629 4.150 -10.962 1.00 11.07 159 ALA A CA 1
ATOM 1151 C C . ALA A 1 140 ? -0.341 3.554 -10.404 1.00 13.40 159 ALA A C 1
ATOM 1152 O O . ALA A 1 140 ? -0.348 2.572 -9.655 1.00 15.45 159 ALA A O 1
ATOM 1154 N N A LYS A 1 141 ? 0.760 4.237 -10.605 0.62 12.59 160 LYS A N 1
ATOM 1155 N N B LYS A 1 141 ? 0.769 4.042 -10.983 0.38 10.44 160 LYS A N 1
ATOM 1156 C CA A LYS A 1 141 ? 1.936 3.793 -9.869 0.62 15.47 160 LYS A CA 1
ATOM 1157 C CA B LYS A 1 141 ? 2.140 3.590 -10.755 0.38 15.99 160 LYS A CA 1
ATOM 1158 C C A LYS A 1 141 ? 1.808 4.095 -8.381 0.62 15.79 160 LYS A C 1
ATOM 1159 C C B LYS A 1 141 ? 2.685 4.141 -9.456 0.38 17.79 160 LYS A C 1
ATOM 1160 O O A LYS A 1 141 ? 2.306 3.333 -7.542 0.62 16.83 160 LYS A O 1
ATOM 1161 O O B LYS A 1 141 ? 3.620 3.584 -8.874 0.38 13.52 160 LYS A O 1
ATOM 1172 N N A CYS A 1 142 ? 1.168 5.201 -8.022 0.62 12.20 161 CYS A N 1
ATOM 1173 N N B CYS A 1 142 ? 2.105 5.225 -8.998 0.38 17.20 161 CYS A N 1
ATOM 1174 C CA A CYS A 1 142 ? 1.091 5.563 -6.607 0.62 15.23 161 CYS A CA 1
ATOM 1175 C CA B CYS A 1 142 ? 2.315 5.693 -7.672 0.38 18.27 161 CYS A CA 1
ATOM 1176 C C A CYS A 1 142 ? -0.200 5.109 -5.994 0.62 25.19 161 CYS A C 1
ATOM 1177 C C B CYS A 1 142 ? 0.919 5.966 -7.136 0.38 19.65 161 CYS A C 1
ATOM 1178 O O A CYS A 1 142 ? -0.767 4.146 -6.511 0.62 37.14 161 CYS A O 1
ATOM 1179 O O B CYS A 1 142 ? -0.051 5.783 -7.874 0.38 24.35 161 CYS A O 1
ATOM 1194 N N . VAL B 2 2 ? 1.522 14.639 -10.634 1.00 11.64 21 VAL B N 1
ATOM 1195 C CA . VAL B 2 2 ? 0.473 14.865 -11.605 1.00 11.59 21 VAL B CA 1
ATOM 1196 C C . VAL B 2 2 ? -0.459 15.934 -11.094 1.00 11.51 21 VAL B C 1
ATOM 1197 O O . VAL B 2 2 ? -0.771 15.991 -9.909 1.00 10.45 21 VAL B O 1
ATOM 1201 N N . ALA B 2 3 ? -0.944 16.766 -12.008 1.00 10.83 22 ALA B N 1
ATOM 1202 C CA . ALA B 2 3 ? -1.875 17.835 -11.681 1.00 12.63 22 ALA B CA 1
ATOM 1203 C C . ALA B 2 3 ? -2.934 17.949 -12.762 1.00 13.05 22 ALA B C 1
ATOM 1204 O O . ALA B 2 3 ? -2.715 17.590 -13.927 1.00 13.30 22 ALA B O 1
ATOM 1206 N N . SER B 2 4 ? -4.086 18.471 -12.352 1.00 11.22 23 SER B N 1
ATOM 1207 C CA . SER B 2 4 ? -5.183 18.763 -13.256 1.00 10.37 23 SER B CA 1
ATOM 1208 C C . SER B 2 4 ? -4.831 19.958 -14.122 1.00 10.44 23 SER B C 1
ATOM 1209 O O . SER B 2 4 ? -3.820 20.618 -13.940 1.00 12.26 23 SER B O 1
ATOM 1212 N N . GLU B 2 5 ? -5.720 20.221 -15.073 1.00 15.33 24 GLU B N 1
ATOM 1213 C CA . GLU B 2 5 ? -5.737 21.510 -15.742 1.00 14.01 24 GLU B CA 1
ATOM 1214 C C . GLU B 2 5 ? -6.018 22.622 -14.729 1.00 13.58 24 GLU B C 1
ATOM 1215 O O . GLU B 2 5 ? -6.595 22.401 -13.654 1.00 13.98 24 GLU B O 1
ATOM 1221 N N . TYR B 2 6 ? -5.604 23.834 -15.084 1.00 15.19 25 TYR B N 1
ATOM 1222 C CA . TYR B 2 6 ? -5.993 25.030 -14.346 1.00 15.44 25 TYR B CA 1
ATOM 1223 C C . TYR B 2 6 ? -7.427 25.395 -14.717 1.00 15.11 25 TYR B C 1
ATOM 1224 O O . TYR B 2 6 ? -7.753 25.530 -15.901 1.00 20.04 25 TYR B O 1
ATOM 1233 N N . LEU B 2 7 ? -8.289 25.528 -13.703 1.00 13.15 26 LEU B N 1
ATOM 1234 C CA . LEU B 2 7 ? -9.722 25.773 -13.858 1.00 15.02 26 LEU B CA 1
ATOM 1235 C C . LEU B 2 7 ? -9.998 27.185 -13.367 1.00 13.38 26 LEU B C 1
ATOM 1236 O O . LEU B 2 7 ? -9.867 27.468 -12.175 1.00 15.02 26 LEU B O 1
ATOM 1241 N N . GLY B 2 8 ? -10.386 28.068 -14.290 1.00 15.93 27 GLY B N 1
ATOM 1242 C CA . GLY B 2 8 ? -10.598 29.470 -13.964 1.00 16.85 27 GLY B CA 1
ATOM 1243 C C . GLY B 2 8 ? -9.954 30.452 -14.927 1.00 17.65 27 GLY B C 1
ATOM 1244 O O . GLY B 2 8 ? -9.664 30.102 -16.078 1.00 17.67 27 GLY B O 1
ATOM 1245 N N . GLY B 2 9 ? -9.679 31.669 -14.454 1.00 15.21 28 GLY B N 1
ATOM 1246 C CA . GLY B 2 9 ? -9.284 32.770 -15.311 1.00 13.96 28 GLY B CA 1
ATOM 1247 C C . GLY B 2 9 ? -7.928 33.370 -15.015 1.00 19.14 28 GLY B C 1
ATOM 1248 O O . GLY B 2 9 ? -7.209 32.958 -14.099 1.00 17.75 28 GLY B O 1
ATOM 1249 N N . PRO B 2 10 ? -7.559 34.389 -15.803 1.00 20.12 29 PRO B N 1
ATOM 1250 C CA . PRO B 2 10 ? -6.216 34.970 -15.711 1.00 17.25 29 PRO B CA 1
ATOM 1251 C C . PRO B 2 10 ? -6.021 36.032 -14.647 1.00 17.67 29 PRO B C 1
ATOM 1252 O O . PRO B 2 10 ? -4.888 36.487 -14.469 1.00 19.24 29 PRO B O 1
ATOM 1256 N N . GLY B 2 11 ? -7.067 36.447 -13.952 1.00 17.85 30 GLY B N 1
ATOM 1257 C CA . GLY B 2 11 ? -6.949 37.481 -12.955 1.00 23.09 30 GLY B CA 1
ATOM 1258 C C . GLY B 2 11 ? -6.232 37.028 -11.690 1.00 18.31 30 GLY B C 1
ATOM 1259 O O . GLY B 2 11 ? -5.774 35.888 -11.541 1.00 14.16 30 GLY B O 1
ATOM 1260 N N . GLY B 2 12 ? -6.140 37.960 -10.752 1.00 15.03 31 GLY B N 1
ATOM 1261 C CA . GLY B 2 12 ? -5.534 37.697 -9.477 1.00 15.21 31 GLY B CA 1
ATOM 1262 C C . GLY B 2 12 ? -4.039 37.459 -9.594 1.00 16.22 31 GLY B C 1
ATOM 1263 O O . GLY B 2 12 ? -3.384 37.737 -10.620 1.00 17.61 31 GLY B O 1
ATOM 1264 N N . ASP B 2 13 ? -3.497 36.951 -8.493 1.00 14.33 32 ASP B N 1
ATOM 1265 C CA . ASP B 2 13 ? -2.087 36.641 -8.363 1.00 13.70 32 ASP B CA 1
ATOM 1266 C C . ASP B 2 13 ? -1.935 35.145 -8.152 1.00 14.69 32 ASP B C 1
ATOM 1267 O O . ASP B 2 13 ? -2.822 34.481 -7.608 1.00 14.63 32 ASP B O 1
ATOM 1272 N N . ALA B 2 14 ? -0.816 34.611 -8.616 1.00 13.87 33 ALA B N 1
ATOM 1273 C CA . ALA B 2 14 ? -0.577 33.181 -8.546 1.00 14.98 33 ALA B CA 1
ATOM 1274 C C . ALA B 2 14 ? -0.325 32.771 -7.113 1.00 14.99 33 ALA B C 1
ATOM 1275 O O . ALA B 2 14 ? 0.272 33.508 -6.324 1.00 17.26 33 ALA B O 1
ATOM 1277 N N . PHE B 2 15 ? -0.789 31.562 -6.781 1.00 13.14 34 PHE B N 1
ATOM 1278 C CA . PHE B 2 15 ? -0.391 30.883 -5.566 1.00 13.66 34 PHE B CA 1
ATOM 1279 C C . PHE B 2 15 ? -0.120 29.422 -5.902 1.00 10.39 34 PHE B C 1
ATOM 1280 O O . PHE B 2 15 ? -0.607 28.895 -6.891 1.00 11.73 34 PHE B O 1
ATOM 1288 N N . ASP B 2 16 ? 0.678 28.796 -5.051 1.00 12.92 35 ASP B N 1
ATOM 1289 C CA . ASP B 2 16 ? 1.031 27.396 -5.256 1.00 13.55 35 ASP B CA 1
ATOM 1290 C C . ASP B 2 16 ? 1.477 26.847 -3.919 1.00 12.67 35 ASP B C 1
ATOM 1291 O O . ASP B 2 16 ? 2.509 27.270 -3.402 1.00 15.53 35 ASP B O 1
ATOM 1296 N N . ASP B 2 17 ? 0.707 25.901 -3.369 1.00 11.37 36 ASP B N 1
ATOM 1297 C CA . ASP B 2 17 ? 0.970 25.367 -2.042 1.00 10.69 36 ASP B CA 1
ATOM 1298 C C . ASP B 2 17 ? 2.033 24.258 -2.042 1.00 10.75 36 ASP B C 1
ATOM 1299 O O . ASP B 2 17 ? 2.152 23.562 -1.034 1.00 11.35 36 ASP B O 1
ATOM 1304 N N . LYS B 2 18 ? 2.770 24.077 -3.141 1.00 10.51 37 LYS B N 1
ATOM 1305 C CA A LYS B 2 18 ? 3.738 22.982 -3.228 0.51 12.82 37 LYS B CA 1
ATOM 1306 C CA B LYS B 2 18 ? 3.735 22.976 -3.219 0.49 12.82 37 LYS B CA 1
ATOM 1307 C C . LYS B 2 18 ? 4.687 22.952 -2.025 1.00 14.93 37 LYS B C 1
ATOM 1308 O O . LYS B 2 18 ? 4.869 21.909 -1.378 1.00 15.92 37 LYS B O 1
ATOM 1319 N N . ALA B 2 19 ? 5.341 24.081 -1.735 1.00 15.34 38 ALA B N 1
ATOM 1320 C CA . ALA B 2 19 ? 6.302 24.103 -0.630 1.00 19.19 38 ALA B CA 1
ATOM 1321 C C . ALA B 2 19 ? 5.599 23.888 0.693 1.00 17.92 38 ALA B C 1
ATOM 1322 O O . ALA B 2 19 ? 6.065 23.136 1.561 1.00 17.29 38 ALA B O 1
ATOM 1324 N N . LEU B 2 20 ? 4.494 24.506 0.815 1.00 17.46 39 LEU B N 1
ATOM 1325 C CA . LEU B 2 20 ? 3.761 24.375 2.024 1.00 15.89 39 LEU B CA 1
ATOM 1326 C C . LEU B 2 20 ? 3.307 22.932 2.328 1.00 16.79 39 LEU B C 1
ATOM 1327 O O . LEU B 2 20 ? 3.271 22.522 3.426 1.00 15.00 39 LEU B O 1
ATOM 1332 N N . ALA B 2 21 ? 3.004 22.194 1.282 1.00 12.80 40 ALA B N 1
ATOM 1333 C CA . ALA B 2 21 ? 2.548 20.821 1.445 1.00 11.86 40 ALA B CA 1
ATOM 1334 C C . ALA B 2 21 ? 3.617 19.894 1.995 1.00 13.60 40 ALA B C 1
ATOM 1335 O O . ALA B 2 21 ? 3.272 18.808 2.443 1.00 14.86 40 ALA B O 1
ATOM 1337 N N . GLN B 2 22 ? 4.884 20.303 2.030 1.00 14.29 41 GLN B N 1
ATOM 1338 C CA . GLN B 2 22 ? 5.863 19.512 2.769 1.00 16.49 41 GLN B CA 1
ATOM 1339 C C . GLN B 2 22 ? 5.551 19.437 4.259 1.00 14.32 41 GLN B C 1
ATOM 1340 O O . GLN B 2 22 ? 6.070 18.546 4.942 1.00 17.92 41 GLN B O 1
ATOM 1346 N N . ASN B 2 23 ? 4.712 20.331 4.786 1.00 12.50 42 ASN B N 1
ATOM 1347 C CA . ASN B 2 23 ? 4.323 20.253 6.183 1.00 11.47 42 ASN B CA 1
ATOM 1348 C C . ASN B 2 23 ? 3.441 19.051 6.510 1.00 16.59 42 ASN B C 1
ATOM 1349 O O . ASN B 2 23 ? 3.351 18.680 7.686 1.00 15.27 42 ASN B O 1
ATOM 1354 N N . GLY B 2 24 ? 2.791 18.436 5.534 1.00 13.10 43 GLY B N 1
ATOM 1355 C CA . GLY B 2 24 ? 1.977 17.274 5.831 1.00 12.53 43 GLY B CA 1
ATOM 1356 C C . GLY B 2 24 ? 0.814 17.100 4.876 1.00 9.47 43 GLY B C 1
ATOM 1357 O O . GLY B 2 24 ? 0.606 17.861 3.934 1.00 10.69 43 GLY B O 1
ATOM 1358 N N . ASP B 2 25 ? 0.086 16.031 5.137 1.00 11.41 44 ASP B N 1
ATOM 1359 C CA . ASP B 2 25 ? -1.175 15.763 4.475 1.00 11.55 44 ASP B CA 1
ATOM 1360 C C . ASP B 2 25 ? -2.139 16.914 4.743 1.00 11.71 44 ASP B C 1
ATOM 1361 O O . ASP B 2 25 ? -2.070 17.602 5.763 1.00 10.81 44 ASP B O 1
ATOM 1366 N N . ILE B 2 26 ? -3.077 17.111 3.825 1.00 8.39 45 ILE B N 1
ATOM 1367 C CA . ILE B 2 26 ? -4.144 18.067 4.069 1.00 7.63 45 ILE B CA 1
ATOM 1368 C C . ILE B 2 26 ? -4.958 17.561 5.238 1.00 9.25 45 ILE B C 1
ATOM 1369 O O . ILE B 2 26 ? -5.438 16.424 5.231 1.00 10.50 45 ILE B O 1
ATOM 1374 N N . THR B 2 27 ? -5.056 18.367 6.285 1.00 10.03 46 THR B N 1
ATOM 1375 C CA . THR B 2 27 ? -5.812 17.999 7.468 1.00 10.72 46 THR B CA 1
ATOM 1376 C C . THR B 2 27 ? -7.074 18.820 7.658 1.00 9.23 46 THR B C 1
ATOM 1377 O O . THR B 2 27 ? -7.857 18.506 8.563 1.00 10.45 46 THR B O 1
ATOM 1381 N N . ARG B 2 28 ? -7.292 19.860 6.857 1.00 9.15 47 ARG B N 1
ATOM 1382 C CA . ARG B 2 28 ? -8.408 20.759 7.068 1.00 9.28 47 ARG B CA 1
ATOM 1383 C C . ARG B 2 28 ? -8.608 21.586 5.815 1.00 9.25 47 ARG B C 1
ATOM 1384 O O . ARG B 2 28 ? -7.648 21.926 5.119 1.00 9.43 47 ARG B O 1
ATOM 1392 N N . ILE B 2 29 ? -9.875 21.856 5.523 1.00 9.78 48 ILE B N 1
ATOM 1393 C CA . ILE B 2 29 ? -10.293 22.737 4.449 1.00 9.19 48 ILE B CA 1
ATOM 1394 C C . ILE B 2 29 ? -11.029 23.904 5.079 1.00 9.23 48 ILE B C 1
ATOM 1395 O O . ILE B 2 29 ? -12.023 23.701 5.776 1.00 10.72 48 ILE B O 1
ATOM 1400 N N . GLU B 2 30 ? -10.534 25.114 4.881 1.00 8.60 49 GLU B N 1
ATOM 1401 C CA . GLU B 2 30 ? -11.267 26.321 5.242 1.00 8.67 49 GLU B CA 1
ATOM 1402 C C . GLU B 2 30 ? -11.611 27.081 3.970 1.00 9.70 49 GLU B C 1
ATOM 1403 O O . GLU B 2 30 ? -10.765 27.258 3.086 1.00 9.38 49 GLU B O 1
ATOM 1409 N N . MET B 2 31 ? -12.868 27.492 3.852 1.00 8.46 50 MET B N 1
ATOM 1410 C CA . MET B 2 31 ? -13.313 28.275 2.718 1.00 9.65 50 MET B CA 1
ATOM 1411 C C . MET B 2 31 ? -14.256 29.352 3.221 1.00 9.13 50 MET B C 1
ATOM 1412 O O . MET B 2 31 ? -14.719 29.316 4.363 1.00 10.97 50 MET B O 1
ATOM 1417 N N . GLN B 2 32 ? -14.501 30.332 2.371 1.00 9.65 51 GLN B N 1
ATOM 1418 C CA . GLN B 2 32 ? -15.476 31.370 2.660 1.00 9.43 51 GLN B CA 1
ATOM 1419 C C . GLN B 2 32 ? -16.502 31.290 1.549 1.00 9.47 51 GLN B C 1
ATOM 1420 O O . GLN B 2 32 ? -16.130 31.238 0.374 1.00 9.57 51 GLN B O 1
ATOM 1426 N N . CYS B 2 33 ? -17.785 31.197 1.922 1.00 8.77 52 CYS B N 1
ATOM 1427 C CA . CYS B 2 33 ? -18.794 30.692 1.008 1.00 9.82 52 CYS B CA 1
ATOM 1428 C C . CYS B 2 33 ? -20.054 31.534 1.052 1.00 10.04 52 CYS B C 1
ATOM 1429 O O . CYS B 2 33 ? -20.607 31.759 2.132 1.00 13.32 52 CYS B O 1
ATOM 1432 N N . THR B 2 34 ? -20.476 31.989 -0.121 1.00 10.14 53 THR B N 1
ATOM 1433 C CA . THR B 2 34 ? -21.753 32.686 -0.304 1.00 10.39 53 THR B CA 1
ATOM 1434 C C . THR B 2 34 ? -22.407 32.064 -1.538 1.00 11.59 53 THR B C 1
ATOM 1435 O O . THR B 2 34 ? -22.419 30.834 -1.674 1.00 13.02 53 THR B O 1
ATOM 1439 N N . ASP B 2 35 ? -22.946 32.854 -2.453 1.00 11.43 54 ASP B N 1
ATOM 1440 C CA . ASP B 2 35 ? -23.376 32.279 -3.720 1.00 12.43 54 ASP B CA 1
ATOM 1441 C C . ASP B 2 35 ? -22.193 31.758 -4.534 1.00 13.04 54 ASP B C 1
ATOM 1442 O O . ASP B 2 35 ? -22.379 30.896 -5.392 1.00 13.40 54 ASP B O 1
ATOM 1447 N N . VAL B 2 36 ? -20.991 32.269 -4.273 1.00 11.42 55 VAL B N 1
ATOM 1448 C CA . VAL B 2 36 ? -19.750 31.781 -4.845 1.00 11.42 55 VAL B CA 1
ATOM 1449 C C . VAL B 2 36 ? -18.782 31.530 -3.695 1.00 10.59 55 VAL B C 1
ATOM 1450 O O . VAL B 2 36 ? -18.976 31.994 -2.576 1.00 9.82 55 VAL B O 1
ATOM 1454 N N . ALA B 2 37 ? -17.708 30.811 -4.005 1.00 11.14 56 ALA B N 1
ATOM 1455 C CA . ALA B 2 37 ? -16.596 30.633 -3.088 1.00 9.68 56 ALA B CA 1
ATOM 1456 C C . ALA B 2 37 ? -15.685 31.855 -3.167 1.00 10.27 56 ALA B C 1
ATOM 1457 O O . ALA B 2 37 ? -15.194 32.180 -4.255 1.00 14.50 56 ALA B O 1
ATOM 1459 N N . THR B 2 38 ? -15.404 32.495 -2.037 1.00 8.42 57 THR B N 1
ATOM 1460 C CA . THR B 2 38 ? -14.559 33.688 -2.075 1.00 8.53 57 THR B CA 1
ATOM 1461 C C . THR B 2 38 ? -13.140 33.507 -1.543 1.00 10.13 57 THR B C 1
ATOM 1462 O O . THR B 2 38 ? -12.285 34.352 -1.848 1.00 10.43 57 THR B O 1
ATOM 1466 N N . TYR B 2 39 ? -12.848 32.469 -0.755 1.00 8.83 58 TYR B N 1
ATOM 1467 C CA . TYR B 2 39 ? -11.455 32.115 -0.525 1.00 8.79 58 TYR B CA 1
ATOM 1468 C C . TYR B 2 39 ? -11.347 30.644 -0.177 1.00 8.30 58 TYR B C 1
ATOM 1469 O O . TYR B 2 39 ? -12.323 29.992 0.195 1.00 8.60 58 TYR B O 1
ATOM 1478 N N . ILE B 2 40 ? -10.127 30.130 -0.321 1.00 8.41 59 ILE B N 1
ATOM 1479 C CA . ILE B 2 40 ? -9.751 28.783 0.102 1.00 9.47 59 ILE B CA 1
ATOM 1480 C C . ILE B 2 40 ? -8.452 28.861 0.876 1.00 8.49 59 ILE B C 1
ATOM 1481 O O . ILE B 2 40 ? -7.574 29.668 0.547 1.00 8.86 59 ILE B O 1
ATOM 1486 N N . LYS B 2 41 ? -8.346 28.038 1.916 1.00 8.70 60 LYS B N 1
ATOM 1487 C CA . LYS B 2 41 ? -7.166 27.981 2.784 1.00 9.05 60 LYS B CA 1
ATOM 1488 C C . LYS B 2 41 ? -7.085 26.560 3.343 1.00 7.65 60 LYS B C 1
ATOM 1489 O O . LYS B 2 41 ? -7.799 26.229 4.288 1.00 9.14 60 LYS B O 1
ATOM 1495 N N . LEU B 2 42 ? -6.196 25.741 2.781 1.00 9.42 61 LEU B N 1
ATOM 1496 C CA . LEU B 2 42 ? -6.001 24.404 3.310 1.00 8.21 61 LEU B CA 1
ATOM 1497 C C . LEU B 2 42 ? -4.946 24.398 4.402 1.00 9.11 61 LEU B C 1
ATOM 1498 O O . LEU B 2 42 ? -4.051 25.236 4.444 1.00 9.99 61 LEU B O 1
ATOM 1503 N N . ARG B 2 43 ? -5.030 23.393 5.263 1.00 8.83 62 ARG B N 1
ATOM 1504 C CA . ARG B 2 43 ? -4.039 23.142 6.301 1.00 9.23 62 ARG B CA 1
ATOM 1505 C C . ARG B 2 43 ? -3.262 21.892 5.938 1.00 9.50 62 ARG B C 1
ATOM 1506 O O . ARG B 2 43 ? -3.857 20.838 5.679 1.00 9.14 62 ARG B O 1
ATOM 1514 N N . TYR B 2 44 ? -1.942 22.022 5.929 1.00 9.71 63 TYR B N 1
ATOM 1515 C CA . TYR B 2 44 ? -1.015 20.949 5.590 1.00 8.56 63 TYR B CA 1
ATOM 1516 C C . TYR B 2 44 ? -0.313 20.565 6.885 1.00 10.65 63 TYR B C 1
ATOM 1517 O O . TYR B 2 44 ? 0.467 21.351 7.432 1.00 9.78 63 TYR B O 1
ATOM 1526 N N . GLY B 2 45 ? -0.599 19.375 7.391 1.00 9.96 64 GLY B N 1
ATOM 1527 C CA . GLY B 2 45 ? -0.164 19.082 8.740 1.00 11.33 64 GLY B CA 1
ATOM 1528 C C . GLY B 2 45 ? -0.877 20.030 9.687 1.00 10.55 64 GLY B C 1
ATOM 1529 O O . GLY B 2 45 ? -2.119 20.107 9.720 1.00 12.18 64 GLY B O 1
ATOM 1530 N N . LYS B 2 46 ? -0.109 20.832 10.417 1.00 11.42 65 LYS B N 1
ATOM 1531 C CA . LYS B 2 46 ? -0.677 21.833 11.303 1.00 12.70 65 LYS B CA 1
ATOM 1532 C C . LYS B 2 46 ? -0.497 23.253 10.776 1.00 12.11 65 LYS B C 1
ATOM 1533 O O . LYS B 2 46 ? -0.772 24.222 11.504 1.00 13.78 65 LYS B O 1
ATOM 1539 N N . VAL B 2 47 ? -0.062 23.420 9.530 1.00 11.34 66 VAL B N 1
ATOM 1540 C CA . VAL B 2 47 ? 0.297 24.725 8.994 1.00 9.36 66 VAL B CA 1
ATOM 1541 C C . VAL B 2 47 ? -0.702 25.122 7.918 1.00 11.86 66 VAL B C 1
ATOM 1542 O O . VAL B 2 47 ? -0.795 24.466 6.873 1.00 10.74 66 VAL B O 1
ATOM 1546 N N . ASP B 2 48 ? -1.407 26.229 8.156 1.00 10.38 67 ASP B N 1
ATOM 1547 C CA . ASP B 2 48 ? -2.296 26.750 7.132 1.00 11.96 67 ASP B CA 1
ATOM 1548 C C . ASP B 2 48 ? -1.529 27.446 6.014 1.00 10.33 67 ASP B C 1
ATOM 1549 O O . ASP B 2 48 ? -0.501 28.094 6.241 1.00 13.35 67 ASP B O 1
ATOM 1554 N N . SER B 2 49 ? -2.078 27.408 4.811 1.00 10.41 68 SER B N 1
ATOM 1555 C CA . SER B 2 49 ? -1.614 28.304 3.768 1.00 11.86 68 SER B CA 1
ATOM 1556 C C . SER B 2 49 ? -2.074 29.721 4.090 1.00 10.21 68 SER B C 1
ATOM 1557 O O . SER B 2 49 ? -2.791 29.973 5.060 1.00 10.17 68 SER B O 1
ATOM 1560 N N . ARG B 2 50 ? -1.641 30.657 3.256 1.00 11.23 69 ARG B N 1
ATOM 1561 C CA . ARG B 2 50 ? -2.257 31.975 3.323 1.00 11.14 69 ARG B CA 1
ATOM 1562 C C . ARG B 2 50 ? -3.704 31.898 2.831 1.00 11.44 69 ARG B C 1
ATOM 1563 O O . ARG B 2 50 ? -4.147 30.935 2.222 1.00 10.69 69 ARG B O 1
ATOM 1571 N N . GLN B 2 51 ? -4.455 32.950 3.088 1.00 10.77 70 GLN B N 1
ATOM 1572 C CA . GLN B 2 51 ? -5.849 33.029 2.660 1.00 9.16 70 GLN B CA 1
ATOM 1573 C C . GLN B 2 51 ? -5.910 33.349 1.175 1.00 10.93 70 GLN B C 1
ATOM 1574 O O . GLN B 2 51 ? -5.662 34.496 0.765 1.00 12.30 70 GLN B O 1
ATOM 1580 N N . TRP B 2 52 ? -6.285 32.371 0.352 1.00 10.73 71 TRP B N 1
ATOM 1581 C CA . TRP B 2 52 ? -6.285 32.549 -1.083 1.00 8.02 71 TRP B CA 1
ATOM 1582 C C . TRP B 2 52 ? -7.665 33.024 -1.516 1.00 10.75 71 TRP B C 1
ATOM 1583 O O . TRP B 2 52 ? -8.552 32.238 -1.885 1.00 9.61 71 TRP B O 1
ATOM 1594 N N . GLY B 2 53 ? -7.839 34.345 -1.468 1.00 10.67 72 GLY B N 1
ATOM 1595 C CA . GLY B 2 53 ? -9.082 35.017 -1.793 1.00 11.03 72 GLY B CA 1
ATOM 1596 C C . GLY B 2 53 ? -9.430 36.051 -0.749 1.00 10.44 72 GLY B C 1
ATOM 1597 O O . GLY B 2 53 ? -8.744 36.225 0.255 1.00 11.55 72 GLY B O 1
ATOM 1598 N N . TRP B 2 54 ? -10.529 36.761 -1.018 1.00 10.94 73 TRP B N 1
ATOM 1599 C CA . TRP B 2 54 ? -11.034 37.844 -0.169 1.00 14.19 73 TRP B CA 1
ATOM 1600 C C . TRP B 2 54 ? -9.893 38.757 0.283 1.00 10.06 73 TRP B C 1
ATOM 1601 O O . TRP B 2 54 ? -9.628 38.955 1.465 1.00 12.71 73 TRP B O 1
ATOM 1612 N N . ALA B 2 55 ? -9.238 39.311 -0.731 1.00 13.17 74 ALA B N 1
ATOM 1613 C CA . ALA B 2 55 ? -8.010 40.074 -0.522 1.00 16.13 74 ALA B CA 1
ATOM 1614 C C . ALA B 2 55 ? -8.196 41.193 0.494 1.00 19.38 74 ALA B C 1
ATOM 1615 O O . ALA B 2 55 ? -7.295 41.476 1.286 1.00 18.49 74 ALA B O 1
ATOM 1617 N N . ASN B 2 56 ? -9.345 41.856 0.480 1.00 15.43 75 ASN B N 1
ATOM 1618 C CA . ASN B 2 56 ? -9.598 42.931 1.428 1.00 20.91 75 ASN B CA 1
ATOM 1619 C C . ASN B 2 56 ? -11.102 43.121 1.522 1.00 20.23 75 ASN B C 1
ATOM 1620 O O . ASN B 2 56 ? -11.858 42.628 0.685 1.00 14.76 75 ASN B O 1
ATOM 1625 N N . GLU B 2 57 ? -11.523 43.859 2.549 1.00 19.29 76 GLU B N 1
ATOM 1626 C CA . GLU B 2 57 ? -12.945 44.068 2.788 1.00 21.05 76 GLU B CA 1
ATOM 1627 C C . GLU B 2 57 ? -13.625 44.895 1.699 1.00 21.06 76 GLU B C 1
ATOM 1628 O O . GLU B 2 57 ? -14.848 44.795 1.546 1.00 18.08 76 GLU B O 1
ATOM 1634 N N . ASN B 2 58 ? -12.876 45.688 0.931 1.00 20.53 77 ASN B N 1
ATOM 1635 C CA . ASN B 2 58 ? -13.433 46.429 -0.197 1.00 20.62 77 ASN B CA 1
ATOM 1636 C C . ASN B 2 58 ? -13.936 45.521 -1.306 1.00 18.09 77 ASN B C 1
ATOM 1637 O O . ASN B 2 58 ? -14.595 45.995 -2.236 1.00 17.25 77 ASN B O 1
ATOM 1642 N N . CYS B 2 59 ? -13.588 44.232 -1.263 1.00 15.22 78 CYS B N 1
ATOM 1643 C CA A CYS B 2 59 ? -14.029 43.274 -2.260 0.55 15.27 78 CYS B CA 1
ATOM 1644 C CA B CYS B 2 59 ? -14.045 43.357 -2.336 0.45 15.27 78 CYS B CA 1
ATOM 1645 C C . CYS B 2 59 ? -15.547 43.153 -2.303 1.00 15.08 78 CYS B C 1
ATOM 1646 O O . CYS B 2 59 ? -16.091 42.586 -3.252 1.00 13.22 78 CYS B O 1
ATOM 1651 N N . ILE B 2 60 ? -16.222 43.644 -1.266 1.00 13.47 79 ILE B N 1
ATOM 1652 C CA . ILE B 2 60 ? -17.671 43.596 -1.211 1.00 15.44 79 ILE B CA 1
ATOM 1653 C C . ILE B 2 60 ? -18.306 44.400 -2.335 1.00 16.36 79 ILE B C 1
ATOM 1654 O O . ILE B 2 60 ? -19.496 44.233 -2.626 1.00 14.24 79 ILE B O 1
ATOM 1659 N N . GLN B 2 61 ? -17.540 45.250 -3.012 1.00 15.55 80 GLN B N 1
ATOM 1660 C CA . GLN B 2 61 ? -18.084 45.934 -4.167 1.00 18.95 80 GLN B CA 1
ATOM 1661 C C . GLN B 2 61 ? -18.414 44.991 -5.313 1.00 19.32 80 GLN B C 1
ATOM 1662 O O . GLN B 2 61 ? -19.296 45.311 -6.115 1.00 22.90 80 GLN B O 1
ATOM 1668 N N . TRP B 2 62 ? -17.763 43.812 -5.396 1.00 14.66 81 TRP B N 1
ATOM 1669 C CA . TRP B 2 62 ? -17.868 42.967 -6.566 1.00 14.42 81 TRP B CA 1
ATOM 1670 C C . TRP B 2 62 ? -18.512 41.616 -6.309 1.00 15.05 81 TRP B C 1
ATOM 1671 O O . TRP B 2 62 ? -18.862 40.922 -7.271 1.00 18.90 81 TRP B O 1
ATOM 1682 N N . SER B 2 63 ? -18.668 41.218 -5.053 1.00 14.76 82 SER B N 1
ATOM 1683 C CA . SER B 2 63 ? -19.415 40.015 -4.711 1.00 15.18 82 SER B CA 1
ATOM 1684 C C . SER B 2 63 ? -19.753 40.115 -3.238 1.00 11.07 82 SER B C 1
ATOM 1685 O O . SER B 2 63 ? -19.180 40.920 -2.500 1.00 12.93 82 SER B O 1
ATOM 1688 N N . LYS B 2 64 ? -20.644 39.245 -2.796 1.00 11.90 83 LYS B N 1
ATOM 1689 C CA A LYS B 2 64 ? -20.820 39.064 -1.375 0.32 12.18 83 LYS B CA 1
ATOM 1690 C CA B LYS B 2 64 ? -20.812 39.077 -1.371 0.68 12.13 83 LYS B CA 1
ATOM 1691 C C . LYS B 2 64 ? -19.584 38.378 -0.793 1.00 12.57 83 LYS B C 1
ATOM 1692 O O . LYS B 2 64 ? -18.731 37.841 -1.516 1.00 12.51 83 LYS B O 1
ATOM 1703 N N . LYS B 2 65 ? -19.485 38.423 0.520 1.00 12.84 84 LYS B N 1
ATOM 1704 C CA . LYS B 2 65 ? -18.338 37.879 1.241 1.00 12.78 84 LYS B CA 1
ATOM 1705 C C . LYS B 2 65 ? -18.553 36.414 1.610 1.00 13.45 84 LYS B C 1
ATOM 1706 O O . LYS B 2 65 ? -17.776 35.530 1.220 1.00 12.88 84 LYS B O 1
ATOM 1712 N N . GLY B 2 66 ? -19.597 36.131 2.371 1.00 13.60 85 GLY B N 1
ATOM 1713 C CA . GLY B 2 66 ? -19.901 34.769 2.757 1.00 13.68 85 GLY B CA 1
ATOM 1714 C C . GLY B 2 66 ? -19.443 34.433 4.161 1.00 16.72 85 GLY B C 1
ATOM 1715 O O . GLY B 2 66 ? -18.914 35.263 4.909 1.00 19.24 85 GLY B O 1
ATOM 1716 N N . VAL B 2 67 ? -19.647 33.163 4.490 1.00 18.49 86 VAL B N 1
ATOM 1717 C CA . VAL B 2 67 ? -19.420 32.602 5.818 1.00 20.48 86 VAL B CA 1
ATOM 1718 C C . VAL B 2 67 ? -18.174 31.732 5.759 1.00 15.30 86 VAL B C 1
ATOM 1719 O O . VAL B 2 67 ? -17.942 31.046 4.765 1.00 12.14 86 VAL B O 1
ATOM 1723 N N . LYS B 2 68 ? -17.386 31.763 6.829 1.00 14.48 87 LYS B N 1
ATOM 1724 C CA . LYS B 2 68 ? -16.262 30.843 6.967 1.00 13.20 87 LYS B CA 1
ATOM 1725 C C . LYS B 2 68 ? -16.769 29.438 7.271 1.00 12.39 87 LYS B C 1
ATOM 1726 O O . LYS B 2 68 ? -17.573 29.229 8.189 1.00 15.85 87 LYS B O 1
ATOM 1732 N N . VAL B 2 69 ? -16.315 28.472 6.491 1.00 12.84 88 VAL B N 1
ATOM 1733 C CA A VAL B 2 69 ? -16.651 27.064 6.641 0.58 13.09 88 VAL B CA 1
ATOM 1734 C CA B VAL B 2 69 ? -16.650 27.071 6.695 0.42 13.14 88 VAL B CA 1
ATOM 1735 C C . VAL B 2 69 ? -15.356 26.310 6.900 1.00 12.19 88 VAL B C 1
ATOM 1736 O O . VAL B 2 69 ? -14.344 26.582 6.247 1.00 12.39 88 VAL B O 1
ATOM 1743 N N . VAL B 2 70 ? -15.381 25.372 7.834 1.00 10.20 89 VAL B N 1
ATOM 1744 C CA . VAL B 2 70 ? -14.214 24.589 8.194 1.00 10.15 89 VAL B CA 1
ATOM 1745 C C . VAL B 2 70 ? -14.591 23.119 8.197 1.00 10.98 89 VAL B C 1
ATOM 1746 O O . VAL B 2 70 ? -15.529 22.713 8.898 1.00 14.03 89 VAL B O 1
ATOM 1750 N N . HIS B 2 71 ? -13.863 22.327 7.422 1.00 10.12 90 HIS B N 1
ATOM 1751 C CA . HIS B 2 71 ? -14.032 20.883 7.386 1.00 10.36 90 HIS B CA 1
ATOM 1752 C C . HIS B 2 71 ? -12.716 20.254 7.811 1.00 11.31 90 HIS B C 1
ATOM 1753 O O . HIS B 2 71 ? -11.727 20.299 7.070 1.00 12.21 90 HIS B O 1
ATOM 1760 N N . GLU B 2 72 ? -12.707 19.652 8.989 1.00 13.75 91 GLU B N 1
ATOM 1761 C CA . GLU B 2 72 ? -11.522 18.964 9.477 1.00 12.50 91 GLU B CA 1
ATOM 1762 C C . GLU B 2 72 ? -11.497 17.561 8.897 1.00 14.28 91 GLU B C 1
ATOM 1763 O O . GLU B 2 72 ? -12.533 16.900 8.777 1.00 16.16 91 GLU B O 1
ATOM 1769 N N . LEU B 2 73 ? -10.318 17.119 8.506 1.00 10.62 92 LEU B N 1
ATOM 1770 C CA A LEU B 2 73 ? -10.127 15.775 7.998 0.50 12.32 92 LEU B CA 1
ATOM 1771 C CA B LEU B 2 73 ? -10.106 15.780 7.984 0.50 12.30 92 LEU B CA 1
ATOM 1772 C C . LEU B 2 73 ? -9.397 14.948 9.044 1.00 14.50 92 LEU B C 1
ATOM 1773 O O . LEU B 2 73 ? -8.520 15.446 9.747 1.00 16.39 92 LEU B O 1
ATOM 1782 N N . SER B 2 74 ? -9.780 13.685 9.159 1.00 13.03 93 SER B N 1
ATOM 1783 C CA A SER B 2 74 ? -9.042 12.837 10.077 0.55 15.52 93 SER B CA 1
ATOM 1784 C CA B SER B 2 74 ? -9.108 12.733 10.034 0.45 15.86 93 SER B CA 1
ATOM 1785 C C . SER B 2 74 ? -7.807 12.262 9.394 1.00 16.97 93 SER B C 1
ATOM 1786 O O . SER B 2 74 ? -7.586 12.409 8.188 1.00 14.67 93 SER B O 1
ATOM 1791 N N . SER B 2 75 ? -6.956 11.640 10.204 1.00 16.53 94 SER B N 1
ATOM 1792 C CA . SER B 2 75 ? -5.755 11.042 9.665 1.00 17.46 94 SER B CA 1
ATOM 1793 C C . SER B 2 75 ? -6.178 9.869 8.796 1.00 16.11 94 SER B C 1
ATOM 1794 O O . SER B 2 75 ? -7.111 9.128 9.128 1.00 19.15 94 SER B O 1
ATOM 1797 N N . GLY B 2 76 ? -5.547 9.748 7.645 1.00 18.29 95 GLY B N 1
ATOM 1798 C CA . GLY B 2 76 ? -5.993 8.776 6.682 1.00 16.31 95 GLY B CA 1
ATOM 1799 C C . GLY B 2 76 ? -7.172 9.207 5.839 1.00 13.90 95 GLY B C 1
ATOM 1800 O O . GLY B 2 76 ? -7.576 8.445 4.954 1.00 16.43 95 GLY B O 1
ATOM 1801 N N . GLU B 2 77 ? -7.760 10.379 6.098 1.00 12.62 96 GLU B N 1
ATOM 1802 C CA . GLU B 2 77 ? -8.785 10.941 5.223 1.00 11.70 96 GLU B CA 1
ATOM 1803 C C . GLU B 2 77 ? -8.128 11.857 4.205 1.00 10.11 96 GLU B C 1
ATOM 1804 O O . GLU B 2 77 ? -7.289 12.686 4.558 1.00 11.23 96 GLU B O 1
ATOM 1810 N N . TYR B 2 78 ? -8.552 11.740 2.955 1.00 9.07 97 TYR B N 1
ATOM 1811 C CA . TYR B 2 78 ? -7.982 12.540 1.891 1.00 8.85 97 TYR B CA 1
ATOM 1812 C C . TYR B 2 78 ? -9.023 12.817 0.822 1.00 8.04 97 TYR B C 1
ATOM 1813 O O . TYR B 2 78 ? -10.005 12.080 0.668 1.00 9.30 97 TYR B O 1
ATOM 1822 N N . ILE B 2 79 ? -8.819 13.923 0.124 1.00 8.24 98 ILE B N 1
ATOM 1823 C CA . ILE B 2 79 ? -9.775 14.428 -0.852 1.00 8.61 98 ILE B CA 1
ATOM 1824 C C . ILE B 2 79 ? -9.619 13.627 -2.136 1.00 8.13 98 ILE B C 1
ATOM 1825 O O . ILE B 2 79 ? -8.556 13.638 -2.759 1.00 9.09 98 ILE B O 1
ATOM 1830 N N . THR B 2 80 ? -10.684 12.953 -2.547 1.00 8.23 99 THR B N 1
ATOM 1831 C CA . THR B 2 80 ? -10.669 12.078 -3.718 1.00 9.02 99 THR B CA 1
ATOM 1832 C C . THR B 2 80 ? -11.432 12.629 -4.911 1.00 9.01 99 THR B C 1
ATOM 1833 O O . THR B 2 80 ? -11.286 12.104 -6.023 1.00 10.19 99 THR B O 1
ATOM 1837 N N . SER B 2 81 ? -12.191 13.706 -4.747 1.00 9.27 100 SER B N 1
ATOM 1838 C CA A SER B 2 81 ? -12.886 14.312 -5.875 0.28 9.01 100 SER B CA 1
ATOM 1839 C CA B SER B 2 81 ? -12.728 14.353 -5.922 0.72 8.77 100 SER B CA 1
ATOM 1840 C C . SER B 2 81 ? -13.098 15.789 -5.595 1.00 8.58 100 SER B C 1
ATOM 1841 O O . SER B 2 81 ? -13.287 16.175 -4.441 1.00 9.23 100 SER B O 1
ATOM 1846 N N . ALA B 2 82 ? -13.134 16.575 -6.654 1.00 10.97 101 ALA B N 1
ATOM 1847 C CA . ALA B 2 82 ? -13.534 17.966 -6.573 1.00 9.91 101 ALA B CA 1
ATOM 1848 C C . ALA B 2 82 ? -14.426 18.256 -7.764 1.00 12.25 101 ALA B C 1
ATOM 1849 O O . ALA B 2 82 ? -14.030 18.010 -8.910 1.00 12.68 101 ALA B O 1
ATOM 1851 N N . ILE B 2 83 ? -15.624 18.767 -7.491 1.00 9.79 102 ILE B N 1
ATOM 1852 C CA . ILE B 2 83 ? -16.536 19.211 -8.539 1.00 11.43 102 ILE B CA 1
ATOM 1853 C C . ILE B 2 83 ? -16.489 20.719 -8.525 1.00 10.75 102 ILE B C 1
ATOM 1854 O O . ILE B 2 83 ? -16.807 21.325 -7.501 1.00 11.84 102 ILE B O 1
ATOM 1859 N N . VAL B 2 84 ? -16.052 21.314 -9.629 1.00 10.61 103 VAL B N 1
ATOM 1860 C CA . VAL B 2 84 ? -15.832 22.748 -9.702 1.00 10.83 103 VAL B CA 1
ATOM 1861 C C . VAL B 2 84 ? -16.683 23.309 -10.825 1.00 12.02 103 VAL B C 1
ATOM 1862 O O . VAL B 2 84 ? -16.629 22.809 -11.952 1.00 12.88 103 VAL B O 1
ATOM 1866 N N . THR B 2 85 ? -17.462 24.347 -10.532 1.00 11.05 104 THR B N 1
ATOM 1867 C CA . THR B 2 85 ? -18.072 25.136 -11.592 1.00 13.82 104 THR B CA 1
ATOM 1868 C C . THR B 2 85 ? -17.279 26.430 -11.724 1.00 13.33 104 THR B C 1
ATOM 1869 O O . THR B 2 85 ? -16.815 26.990 -10.725 1.00 12.24 104 THR B O 1
ATOM 1873 N N . TYR B 2 86 ? -17.057 26.881 -12.957 1.00 13.39 105 TYR B N 1
ATOM 1874 C CA . TYR B 2 86 ? -16.117 27.971 -13.132 1.00 13.40 105 TYR B CA 1
ATOM 1875 C C . TYR B 2 86 ? -16.299 28.622 -14.492 1.00 15.44 105 TYR B C 1
ATOM 1876 O O . TYR B 2 86 ? -16.874 28.048 -15.415 1.00 18.19 105 TYR B O 1
ATOM 1885 N N . GLY B 2 87 ? -15.760 29.820 -14.597 1.00 19.96 106 GLY B N 1
ATOM 1886 C CA . GLY B 2 87 ? -15.554 30.452 -15.880 1.00 23.53 106 GLY B CA 1
ATOM 1887 C C . GLY B 2 87 ? -14.356 31.350 -15.750 1.00 19.73 106 GLY B C 1
ATOM 1888 O O . GLY B 2 87 ? -13.207 30.902 -15.738 1.00 22.27 106 GLY B O 1
ATOM 1889 N N A LYS B 2 88 ? -14.635 32.649 -15.648 0.43 21.88 107 LYS B N 1
ATOM 1890 N N B LYS B 2 88 ? -14.631 32.640 -15.603 0.57 21.90 107 LYS B N 1
ATOM 1891 C CA A LYS B 2 88 ? -13.609 33.645 -15.381 0.43 25.72 107 LYS B CA 1
ATOM 1892 C CA B LYS B 2 88 ? -13.584 33.623 -15.382 0.57 25.81 107 LYS B CA 1
ATOM 1893 C C A LYS B 2 88 ? -13.021 33.478 -13.984 0.43 16.59 107 LYS B C 1
ATOM 1894 C C B LYS B 2 88 ? -13.014 33.487 -13.975 0.57 16.52 107 LYS B C 1
ATOM 1895 O O A LYS B 2 88 ? -11.855 33.822 -13.753 0.43 17.28 107 LYS B O 1
ATOM 1896 O O B LYS B 2 88 ? -11.856 33.851 -13.731 0.57 17.24 107 LYS B O 1
ATOM 1907 N N . TYR B 2 89 ? -13.814 32.956 -13.052 1.00 16.96 108 TYR B N 1
ATOM 1908 C CA . TYR B 2 89 ? -13.399 32.665 -11.691 1.00 13.51 108 TYR B CA 1
ATOM 1909 C C . TYR B 2 89 ? -13.905 31.267 -11.365 1.00 16.91 108 TYR B C 1
ATOM 1910 O O . TYR B 2 89 ? -14.784 30.734 -12.040 1.00 17.27 108 TYR B O 1
ATOM 1919 N N . VAL B 2 90 ? -13.377 30.692 -10.285 1.00 13.74 109 VAL B N 1
ATOM 1920 C CA . VAL B 2 90 ? -14.074 29.586 -9.657 1.00 13.09 109 VAL B CA 1
ATOM 1921 C C . VAL B 2 90 ? -15.368 30.137 -9.087 1.00 11.37 109 VAL B C 1
ATOM 1922 O O . VAL B 2 90 ? -15.363 31.154 -8.382 1.00 12.54 109 VAL B O 1
ATOM 1926 N N . GLN B 2 91 ? -16.469 29.475 -9.407 1.00 12.03 110 GLN B N 1
ATOM 1927 C CA . GLN B 2 91 ? -17.794 29.788 -8.890 1.00 12.33 110 GLN B CA 1
ATOM 1928 C C . GLN B 2 91 ? -18.088 28.975 -7.638 1.00 11.52 110 GLN B C 1
ATOM 1929 O O . GLN B 2 91 ? -18.319 29.550 -6.579 1.00 12.46 110 GLN B O 1
ATOM 1935 N N . SER B 2 92 ? -18.089 27.641 -7.749 1.00 11.32 111 SER B N 1
ATOM 1936 C CA . SER B 2 92 ? -18.371 26.762 -6.623 1.00 10.54 111 SER B CA 1
ATOM 1937 C C . SER B 2 92 ? -17.402 25.585 -6.607 1.00 12.02 111 SER B C 1
ATOM 1938 O O . SER B 2 92 ? -16.855 25.180 -7.636 1.00 12.46 111 SER B O 1
ATOM 1941 N N . ILE B 2 93 ? -17.233 25.023 -5.411 1.00 10.12 112 ILE B N 1
ATOM 1942 C CA . ILE B 2 93 ? -16.326 23.906 -5.167 1.00 9.76 112 ILE B CA 1
ATOM 1943 C C . ILE B 2 93 ? -17.017 22.920 -4.245 1.00 9.37 112 ILE B C 1
ATOM 1944 O O . ILE B 2 93 ? -17.409 23.278 -3.134 1.00 9.65 112 ILE B O 1
ATOM 1949 N N . THR B 2 94 ? -17.099 21.662 -4.669 1.00 9.46 113 THR B N 1
ATOM 1950 C CA . THR B 2 94 ? -17.617 20.566 -3.853 1.00 10.04 113 THR B CA 1
ATOM 1951 C C . THR B 2 94 ? -16.510 19.524 -3.720 1.00 9.61 113 THR B C 1
ATOM 1952 O O . THR B 2 94 ? -16.129 18.883 -4.713 1.00 12.42 113 THR B O 1
ATOM 1956 N N . PHE B 2 95 ? -16.012 19.337 -2.505 1.00 8.39 114 PHE B N 1
ATOM 1957 C CA . PHE B 2 95 ? -15.022 18.311 -2.248 1.00 9.46 114 PHE B CA 1
ATOM 1958 C C . PHE B 2 95 ? -15.656 17.035 -1.690 1.00 10.43 114 PHE B C 1
ATOM 1959 O O . PHE B 2 95 ? -16.579 17.088 -0.873 1.00 10.64 114 PHE B O 1
ATOM 1967 N N . LYS B 2 96 ? -15.129 15.884 -2.112 1.00 9.51 115 LYS B N 1
ATOM 1968 C CA A LYS B 2 96 ? -15.408 14.598 -1.485 0.52 8.77 115 LYS B CA 1
ATOM 1969 C CA B LYS B 2 96 ? -15.407 14.606 -1.474 0.48 8.79 115 LYS B CA 1
ATOM 1970 C C . LYS B 2 96 ? -14.097 13.998 -1.007 1.00 8.98 115 LYS B C 1
ATOM 1971 O O . LYS B 2 96 ? -13.059 14.135 -1.671 1.00 9.86 115 LYS B O 1
ATOM 1982 N N . THR B 2 97 ? -14.141 13.344 0.138 1.00 8.90 116 THR B N 1
ATOM 1983 C CA . THR B 2 97 ? -13.023 12.570 0.637 1.00 10.23 116 THR B CA 1
ATOM 1984 C C . THR B 2 97 ? -13.366 11.087 0.607 1.00 9.92 116 THR B C 1
ATOM 1985 O O . THR B 2 97 ? -14.454 10.651 0.246 1.00 9.62 116 THR B O 1
ATOM 1989 N N . ASN B 2 98 ? -12.397 10.295 0.988 1.00 9.99 117 ASN B N 1
ATOM 1990 C CA . ASN B 2 98 ? -12.619 8.867 1.084 1.00 9.64 117 ASN B CA 1
ATOM 1991 C C . ASN B 2 98 ? -13.509 8.515 2.254 1.00 10.37 117 ASN B C 1
ATOM 1992 O O . ASN B 2 98 ? -13.822 7.324 2.413 1.00 15.52 117 ASN B O 1
ATOM 1997 N N . LYS B 2 99 ? -13.919 9.467 3.069 1.00 9.92 118 LYS B N 1
ATOM 1998 C CA . LYS B 2 99 ? -14.861 9.227 4.149 1.00 11.16 118 LYS B CA 1
ATOM 1999 C C . LYS B 2 99 ? -16.135 10.046 4.071 1.00 12.00 118 LYS B C 1
ATOM 2000 O O . LYS B 2 99 ? -17.141 9.610 4.625 1.00 10.94 118 LYS B O 1
ATOM 2006 N N . ARG B 2 100 ? -16.125 11.213 3.433 1.00 9.48 119 ARG B N 1
ATOM 2007 C CA A ARG B 2 100 ? -17.202 12.172 3.580 0.61 9.51 119 ARG B CA 1
ATOM 2008 C CA B ARG B 2 100 ? -17.198 12.184 3.583 0.39 9.52 119 ARG B CA 1
ATOM 2009 C C . ARG B 2 100 ? -17.515 12.839 2.249 1.00 8.81 119 ARG B C 1
ATOM 2010 O O . ARG B 2 100 ? -16.657 12.943 1.361 1.00 11.22 119 ARG B O 1
ATOM 2025 N N . THR B 2 101 ? -18.748 13.301 2.125 1.00 8.60 120 THR B N 1
ATOM 2026 C CA . THR B 2 101 ? -19.138 14.145 1.006 1.00 9.60 120 THR B CA 1
ATOM 2027 C C . THR B 2 101 ? -19.409 15.520 1.594 1.00 10.19 120 THR B C 1
ATOM 2028 O O . THR B 2 101 ? -20.379 15.698 2.334 1.00 11.61 120 THR B O 1
ATOM 2032 N N . LEU B 2 102 ? -18.567 16.470 1.295 1.00 9.84 121 LEU B N 1
ATOM 2033 C CA . LEU B 2 102 ? -18.685 17.779 1.912 1.00 9.26 121 LEU B CA 1
ATOM 2034 C C . LEU B 2 102 ? -19.647 18.659 1.144 1.00 9.06 121 LEU B C 1
ATOM 2035 O O . LEU B 2 102 ? -19.845 18.488 -0.054 1.00 10.96 121 LEU B O 1
ATOM 2040 N N . PRO B 2 103 ? -20.243 19.644 1.817 1.00 10.05 122 PRO B N 1
ATOM 2041 C CA . PRO B 2 103 ? -21.199 20.522 1.145 1.00 11.25 122 PRO B CA 1
ATOM 2042 C C . PRO B 2 103 ? -20.490 21.444 0.173 1.00 11.55 122 PRO B C 1
ATOM 2043 O O . PRO B 2 103 ? -19.329 21.816 0.355 1.00 10.72 122 PRO B O 1
ATOM 2047 N N . ARG B 2 104 ? -21.209 21.832 -0.857 1.00 10.57 123 ARG B N 1
ATOM 2048 C CA A ARG B 2 104 ? -20.658 22.752 -1.840 0.51 10.88 123 ARG B CA 1
ATOM 2049 C CA B ARG B 2 104 ? -20.672 22.754 -1.844 0.49 10.90 123 ARG B CA 1
ATOM 2050 C C . ARG B 2 104 ? -20.408 24.119 -1.212 1.00 9.38 123 ARG B C 1
ATOM 2051 O O . ARG B 2 104 ? -21.209 24.617 -0.425 1.00 11.12 123 ARG B O 1
ATOM 2066 N N . CYS B 2 105 ? -19.273 24.713 -1.544 1.00 9.49 124 CYS B N 1
ATOM 2067 C CA . CYS B 2 105 ? -18.974 26.100 -1.214 1.00 9.30 124 CYS B CA 1
ATOM 2068 C C . CYS B 2 105 ? -19.304 26.918 -2.448 1.00 10.06 124 CYS B C 1
ATOM 2069 O O . CYS B 2 105 ? -18.643 26.791 -3.485 1.00 10.31 124 CYS B O 1
ATOM 2072 N N . GLY B 2 106 ? -20.371 27.710 -2.344 1.00 9.99 125 GLY B N 1
ATOM 2073 C CA . GLY B 2 106 ? -20.914 28.467 -3.459 1.00 10.30 125 GLY B CA 1
ATOM 2074 C C . GLY B 2 106 ? -22.256 27.886 -3.835 1.00 11.96 125 GLY B C 1
ATOM 2075 O O . GLY B 2 106 ? -22.346 26.832 -4.477 1.00 11.98 125 GLY B O 1
ATOM 2076 N N . THR B 2 107 ? -23.313 28.557 -3.395 1.00 10.66 126 THR B N 1
ATOM 2077 C CA . THR B 2 107 ? -24.649 28.019 -3.608 1.00 12.52 126 THR B CA 1
ATOM 2078 C C . THR B 2 107 ? -25.027 28.008 -5.077 1.00 12.56 126 THR B C 1
ATOM 2079 O O . THR B 2 107 ? -25.860 27.183 -5.481 1.00 15.09 126 THR B O 1
ATOM 2083 N N . SER B 2 108 ? -24.458 28.895 -5.890 1.00 12.79 127 SER B N 1
ATOM 2084 C CA A SER B 2 108 ? -24.703 28.914 -7.326 0.72 15.19 127 SER B CA 1
ATOM 2085 C CA B SER B 2 108 ? -24.724 28.888 -7.321 0.28 15.29 127 SER B CA 1
ATOM 2086 C C . SER B 2 108 ? -23.730 27.963 -8.017 1.00 16.12 127 SER B C 1
ATOM 2087 O O . SER B 2 108 ? -22.509 28.137 -7.901 1.00 17.49 127 SER B O 1
ATOM 2092 N N . ALA B 2 109 ? -24.259 26.994 -8.755 1.00 15.23 128 ALA B N 1
ATOM 2093 C CA . ALA B 2 109 ? -23.455 26.069 -9.539 1.00 15.33 128 ALA B CA 1
ATOM 2094 C C . ALA B 2 109 ? -23.892 26.075 -11.001 1.00 16.33 128 ALA B C 1
ATOM 2095 O O . ALA B 2 109 ? -23.963 25.038 -11.654 1.00 18.55 128 ALA B O 1
ATOM 2097 N N . THR B 2 110 ? -24.135 27.263 -11.538 1.00 18.07 129 THR B N 1
ATOM 2098 C CA . THR B 2 110 ? -24.670 27.420 -12.883 1.00 17.30 129 THR B CA 1
ATOM 2099 C C . THR B 2 110 ? -23.598 27.457 -13.958 1.00 20.35 129 THR B C 1
ATOM 2100 O O . THR B 2 110 ? -23.918 27.295 -15.138 1.00 17.31 129 THR B O 1
ATOM 2104 N N . GLU B 2 111 ? -22.346 27.712 -13.610 1.00 17.12 130 GLU B N 1
ATOM 2105 C CA . GLU B 2 111 ? -21.330 27.729 -14.637 1.00 16.39 130 GLU B CA 1
ATOM 2106 C C . GLU B 2 111 ? -20.969 26.293 -15.026 1.00 16.84 130 GLU B C 1
ATOM 2107 O O . GLU B 2 111 ? -21.320 25.332 -14.345 1.00 16.79 130 GLU B O 1
ATOM 2113 N N . LYS B 2 112 ? -20.296 26.163 -16.168 1.00 17.36 131 LYS B N 1
ATOM 2114 C CA . LYS B 2 112 ? -19.756 24.886 -16.613 1.00 15.83 131 LYS B CA 1
ATOM 2115 C C . LYS B 2 112 ? -19.080 24.168 -15.456 1.00 15.52 131 LYS B C 1
ATOM 2116 O O . LYS B 2 112 ? -18.378 24.781 -14.652 1.00 15.33 131 LYS B O 1
ATOM 2122 N N . SER B 2 113 ? -19.269 22.857 -15.416 1.00 15.10 132 SER B N 1
ATOM 2123 C CA . SER B 2 113 ? -18.838 22.000 -14.318 1.00 12.06 132 SER B CA 1
ATOM 2124 C C . SER B 2 113 ? -17.793 20.992 -14.787 1.00 14.97 132 SER B C 1
ATOM 2125 O O . SER B 2 113 ? -17.867 20.479 -15.905 1.00 15.03 132 SER B O 1
ATOM 2128 N N . VAL B 2 114 ? -16.822 20.703 -13.918 1.00 12.20 133 VAL B N 1
ATOM 2129 C CA . VAL B 2 114 ? -15.850 19.636 -14.133 1.00 13.42 133 VAL B CA 1
ATOM 2130 C C . VAL B 2 114 ? -15.710 18.853 -12.834 1.00 13.23 133 VAL B C 1
ATOM 2131 O O . VAL B 2 114 ? -15.681 19.424 -11.739 1.00 13.21 133 VAL B O 1
ATOM 2135 N N . THR B 2 115 ? -15.669 17.538 -12.962 1.00 10.76 134 THR B N 1
ATOM 2136 C CA . THR B 2 115 ? -15.393 16.627 -11.855 1.00 10.52 134 THR B CA 1
ATOM 2137 C C . THR B 2 115 ? -13.991 16.062 -12.020 1.00 10.98 134 THR B C 1
ATOM 2138 O O . THR B 2 115 ? -13.722 15.366 -13.003 1.00 11.31 134 THR B O 1
ATOM 2142 N N . VAL B 2 116 ? -13.116 16.355 -11.060 1.00 11.18 135 VAL B N 1
ATOM 2143 C CA . VAL B 2 116 ? -11.740 15.862 -11.032 1.00 10.15 135 VAL B CA 1
ATOM 2144 C C . VAL B 2 116 ? -11.665 14.773 -9.973 1.00 9.26 135 VAL B C 1
ATOM 2145 O O . VAL B 2 116 ? -11.983 15.006 -8.795 1.00 9.92 135 VAL B O 1
ATOM 2149 N N . LEU B 2 117 ? -11.232 13.588 -10.386 1.00 9.49 136 LEU B N 1
ATOM 2150 C CA . LEU B 2 117 ? -11.011 12.471 -9.484 1.00 8.84 136 LEU B CA 1
ATOM 2151 C C . LEU B 2 117 ? -9.525 12.374 -9.164 1.00 9.36 136 LEU B C 1
ATOM 2152 O O . LEU B 2 117 ? -8.675 12.474 -10.065 1.00 10.26 136 LEU B O 1
ATOM 2157 N N . ILE B 2 118 ? -9.213 12.230 -7.876 1.00 9.85 137 ILE B N 1
ATOM 2158 C CA A ILE B 2 118 ? -7.823 12.188 -7.424 0.64 9.38 137 ILE B CA 1
ATOM 2159 C CA B ILE B 2 118 ? -7.835 12.198 -7.407 0.36 9.39 137 ILE B CA 1
ATOM 2160 C C . ILE B 2 118 ? -7.654 10.905 -6.621 1.00 9.19 137 ILE B C 1
ATOM 2161 O O . ILE B 2 118 ? -7.702 10.918 -5.382 1.00 8.88 137 ILE B O 1
ATOM 2170 N N . PRO B 2 119 ? -7.468 9.779 -7.300 1.00 10.41 138 PRO B N 1
ATOM 2171 C CA . PRO B 2 119 ? -7.215 8.521 -6.609 1.00 10.27 138 PRO B CA 1
ATOM 2172 C C . PRO B 2 119 ? -6.021 8.671 -5.688 1.00 9.01 138 PRO B C 1
ATOM 2173 O O . PRO B 2 119 ? -5.012 9.266 -6.055 1.00 10.95 138 PRO B O 1
ATOM 2177 N N . GLY B 2 120 ? -6.164 8.185 -4.463 1.00 10.10 139 GLY B N 1
ATOM 2178 C CA . GLY B 2 120 ? -5.115 8.284 -3.480 1.00 11.13 139 GLY B CA 1
ATOM 2179 C C . GLY B 2 120 ? -5.092 9.578 -2.716 1.00 8.76 139 GLY B C 1
ATOM 2180 O O . GLY B 2 120 ? -4.425 9.642 -1.675 1.00 9.99 139 GLY B O 1
ATOM 2181 N N . GLY B 2 121 ? -5.827 10.587 -3.179 1.00 8.24 140 GLY B N 1
ATOM 2182 C CA . GLY B 2 121 ? -5.980 11.819 -2.440 1.00 8.61 140 GLY B CA 1
ATOM 2183 C C . GLY B 2 121 ? -5.176 13.002 -2.972 1.00 7.41 140 GLY B C 1
ATOM 2184 O O . GLY B 2 121 ? -4.019 12.882 -3.412 1.00 7.68 140 GLY B O 1
ATOM 2185 N N . LEU B 2 122 ? -5.778 14.180 -2.842 1.00 8.34 141 LEU B N 1
ATOM 2186 C CA . LEU B 2 122 ? -5.144 15.437 -3.180 1.00 7.10 141 LEU B CA 1
ATOM 2187 C C . LEU B 2 122 ? -3.943 15.664 -2.293 1.00 7.59 141 LEU B C 1
ATOM 2188 O O . LEU B 2 122 ? -3.995 15.448 -1.079 1.00 7.96 141 LEU B O 1
ATOM 2193 N N . LYS B 2 123 ? -2.868 16.138 -2.900 1.00 7.05 142 LYS B N 1
ATOM 2194 C CA A LYS B 2 123 ? -1.683 16.547 -2.158 0.66 7.61 142 LYS B CA 1
ATOM 2195 C CA B LYS B 2 123 ? -1.690 16.547 -2.144 0.34 7.63 142 LYS B CA 1
ATOM 2196 C C . LYS B 2 123 ? -1.701 18.043 -1.822 1.00 6.98 142 LYS B C 1
ATOM 2197 O O . LYS B 2 123 ? -1.421 18.421 -0.692 1.00 8.35 142 LYS B O 1
ATOM 2208 N N . TYR B 2 124 ? -1.998 18.896 -2.805 1.00 6.95 143 TYR B N 1
ATOM 2209 C CA . TYR B 2 124 ? -2.049 20.338 -2.591 1.00 7.06 143 TYR B CA 1
ATOM 2210 C C . TYR B 2 124 ? -2.773 20.990 -3.753 1.00 7.80 143 TYR B C 1
ATOM 2211 O O . TYR B 2 124 ? -3.054 20.363 -4.768 1.00 8.70 143 TYR B O 1
ATOM 2220 N N . ILE B 2 125 ? -3.032 22.286 -3.587 1.00 7.42 144 ILE B N 1
ATOM 2221 C CA . ILE B 2 125 ? -3.640 23.113 -4.615 1.00 9.16 144 ILE B CA 1
ATOM 2222 C C . ILE B 2 125 ? -2.679 24.213 -5.050 1.00 8.47 144 ILE B C 1
ATOM 2223 O O . ILE B 2 125 ? -1.818 24.664 -4.314 1.00 9.48 144 ILE B O 1
ATOM 2228 N N . SER B 2 126 ? -2.926 24.687 -6.261 1.00 9.73 145 SER B N 1
ATOM 2229 C CA . SER B 2 126 ? -2.352 25.926 -6.746 1.00 9.24 145 SER B CA 1
ATOM 2230 C C . SER B 2 126 ? -3.475 26.666 -7.460 1.00 11.00 145 SER B C 1
ATOM 2231 O O . SER B 2 126 ? -4.570 26.135 -7.649 1.00 10.70 145 SER B O 1
ATOM 2234 N N . GLY B 2 127 ? -3.198 27.905 -7.868 1.00 11.49 146 GLY B N 1
ATOM 2235 C CA . GLY B 2 127 ? -4.176 28.653 -8.631 1.00 12.06 146 GLY B CA 1
ATOM 2236 C C . GLY B 2 127 ? -3.878 30.131 -8.652 1.00 11.04 146 GLY B C 1
ATOM 2237 O O . GLY B 2 127 ? -2.715 30.544 -8.641 1.00 12.80 146 GLY B O 1
ATOM 2238 N N . ARG B 2 128 ? -4.947 30.931 -8.640 1.00 12.46 147 ARG B N 1
ATOM 2239 C CA . ARG B 2 128 ? -4.852 32.383 -8.676 1.00 12.03 147 ARG B CA 1
ATOM 2240 C C . ARG B 2 128 ? -5.959 32.937 -7.798 1.00 12.11 147 ARG B C 1
ATOM 2241 O O . ARG B 2 128 ? -7.045 32.353 -7.720 1.00 12.10 147 ARG B O 1
ATOM 2249 N N . TRP B 2 129 ? -5.660 34.036 -7.121 1.00 12.13 148 TRP B N 1
ATOM 2250 C CA . TRP B 2 129 ? -6.562 34.591 -6.123 1.00 12.00 148 TRP B CA 1
ATOM 2251 C C . TRP B 2 129 ? -6.500 36.113 -6.130 1.00 12.20 148 TRP B C 1
ATOM 2252 O O . TRP B 2 129 ? -5.517 36.728 -6.549 1.00 13.77 148 TRP B O 1
ATOM 2263 N N . GLY B 2 130 ? -7.553 36.713 -5.594 1.00 12.36 149 GLY B N 1
ATOM 2264 C CA . GLY B 2 130 ? -7.607 38.153 -5.407 1.00 12.83 149 GLY B CA 1
ATOM 2265 C C . GLY B 2 130 ? -8.776 38.425 -4.490 1.00 12.73 149 GLY B C 1
ATOM 2266 O O . GLY B 2 130 ? -8.788 37.978 -3.343 1.00 13.87 149 GLY B O 1
ATOM 2267 N N . CYS B 2 131 ? -9.757 39.180 -4.981 1.00 16.06 150 CYS B N 1
ATOM 2268 C CA A CYS B 2 131 ? -10.969 39.310 -4.188 0.50 13.85 150 CYS B CA 1
ATOM 2269 C CA B CYS B 2 131 ? -11.037 39.324 -4.290 0.50 13.61 150 CYS B CA 1
ATOM 2270 C C . CYS B 2 131 ? -11.699 37.980 -4.079 1.00 13.06 150 CYS B C 1
ATOM 2271 O O . CYS B 2 131 ? -12.380 37.752 -3.071 1.00 12.96 150 CYS B O 1
ATOM 2276 N N . ARG B 2 132 ? -11.549 37.095 -5.055 1.00 15.27 151 ARG B N 1
ATOM 2277 C CA . ARG B 2 132 ? -12.125 35.761 -4.977 1.00 12.86 151 ARG B CA 1
ATOM 2278 C C . ARG B 2 132 ? -11.087 34.758 -5.482 1.00 11.04 151 ARG B C 1
ATOM 2279 O O . ARG B 2 132 ? -9.879 35.007 -5.434 1.00 12.78 151 ARG B O 1
ATOM 2287 N N . ILE B 2 133 ? -11.555 33.608 -5.932 1.00 10.94 152 ILE B N 1
ATOM 2288 C CA . ILE B 2 133 ? -10.676 32.536 -6.390 1.00 10.86 152 ILE B CA 1
ATOM 2289 C C . ILE B 2 133 ? -10.720 32.561 -7.909 1.00 12.02 152 ILE B C 1
ATOM 2290 O O . ILE B 2 133 ? -11.659 32.070 -8.524 1.00 13.13 152 ILE B O 1
ATOM 2295 N N . ASP B 2 134 ? -9.693 33.140 -8.520 1.00 14.10 153 ASP B N 1
ATOM 2296 C CA . ASP B 2 134 ? -9.658 33.247 -9.972 1.00 13.41 153 ASP B CA 1
ATOM 2297 C C . ASP B 2 134 ? -9.517 31.885 -10.620 1.00 11.48 153 ASP B C 1
ATOM 2298 O O . ASP B 2 134 ? -10.121 31.626 -11.656 1.00 13.48 153 ASP B O 1
ATOM 2303 N N . GLY B 2 135 ? -8.797 30.963 -9.979 1.00 13.58 154 GLY B N 1
ATOM 2304 C CA . GLY B 2 135 ? -8.684 29.634 -10.534 1.00 12.90 154 GLY B CA 1
ATOM 2305 C C . GLY B 2 135 ? -8.000 28.689 -9.582 1.00 11.03 154 GLY B C 1
ATOM 2306 O O . GLY B 2 135 ? -7.351 29.102 -8.620 1.00 12.20 154 GLY B O 1
ATOM 2307 N N . LEU B 2 136 ? -8.181 27.405 -9.874 1.00 11.40 155 LEU B N 1
ATOM 2308 C CA . LEU B 2 136 ? -7.597 26.319 -9.104 1.00 11.25 155 LEU B CA 1
ATOM 2309 C C . LEU B 2 136 ? -7.023 25.242 -10.003 1.00 10.69 155 LEU B C 1
ATOM 2310 O O . LEU B 2 136 ? -7.526 24.948 -11.083 1.00 11.72 155 LEU B O 1
ATOM 2315 N N . ARG B 2 137 ? -5.977 24.610 -9.476 1.00 12.15 156 ARG B N 1
ATOM 2316 C CA . ARG B 2 137 ? -5.398 23.398 -10.034 1.00 11.30 156 ARG B CA 1
ATOM 2317 C C . ARG B 2 137 ? -5.156 22.422 -8.895 1.00 9.91 156 ARG B C 1
ATOM 2318 O O . ARG B 2 137 ? -4.704 22.807 -7.825 1.00 11.06 156 ARG B O 1
ATOM 2326 N N . PHE B 2 138 ? -5.472 21.156 -9.139 1.00 9.00 157 PHE B N 1
ATOM 2327 C CA . PHE B 2 138 ? -5.367 20.101 -8.131 1.00 9.86 157 PHE B CA 1
ATOM 2328 C C . PHE B 2 138 ? -4.140 19.244 -8.399 1.00 9.27 157 PHE B C 1
ATOM 2329 O O . PHE B 2 138 ? -3.966 18.759 -9.513 1.00 10.60 157 PHE B O 1
ATOM 2337 N N . HIS B 2 139 ? -3.319 19.022 -7.368 1.00 8.88 158 HIS B N 1
ATOM 2338 C CA . HIS B 2 139 ? -2.073 18.266 -7.480 1.00 8.44 158 HIS B CA 1
ATOM 2339 C C . HIS B 2 139 ? -2.191 16.955 -6.708 1.00 8.00 158 HIS B C 1
ATOM 2340 O O . HIS B 2 139 ? -2.536 16.964 -5.521 1.00 8.23 158 HIS B O 1
ATOM 2347 N N . ALA B 2 140 ? -1.979 15.850 -7.414 1.00 9.23 159 ALA B N 1
ATOM 2348 C CA . ALA B 2 140 ? -2.048 14.521 -6.815 1.00 8.88 159 ALA B CA 1
ATOM 2349 C C . ALA B 2 140 ? -0.765 14.243 -6.047 1.00 8.08 159 ALA B C 1
ATOM 2350 O O . ALA B 2 140 ? 0.151 15.066 -5.982 1.00 8.49 159 ALA B O 1
ATOM 2352 N N . LYS B 2 141 ? -0.736 13.067 -5.411 1.00 9.03 160 LYS B N 1
ATOM 2353 C CA . LYS B 2 141 ? 0.355 12.739 -4.506 1.00 9.38 160 LYS B CA 1
ATOM 2354 C C . LYS B 2 141 ? 1.594 12.256 -5.231 1.00 10.26 160 LYS B C 1
ATOM 2355 O O . LYS B 2 141 ? 2.667 12.248 -4.638 1.00 10.90 160 LYS B O 1
ATOM 2361 N N A CYS B 2 142 ? 1.470 11.853 -6.492 0.29 9.85 161 CYS B N 1
ATOM 2362 N N B CYS B 2 142 ? 1.483 11.865 -6.483 0.71 9.79 161 CYS B N 1
ATOM 2363 C CA A CYS B 2 142 ? 2.612 11.502 -7.332 0.29 10.77 161 CYS B CA 1
ATOM 2364 C CA B CYS B 2 142 ? 2.621 11.327 -7.182 0.71 9.47 161 CYS B CA 1
ATOM 2365 C C A CYS B 2 142 ? 2.335 12.003 -8.740 0.29 9.47 161 CYS B C 1
ATOM 2366 C C B CYS B 2 142 ? 2.620 11.804 -8.603 0.71 11.21 161 CYS B C 1
ATOM 2367 O O A CYS B 2 142 ? 3.240 12.106 -9.581 0.29 15.88 161 CYS B O 1
ATOM 2368 O O B CYS B 2 142 ? 3.667 11.775 -9.253 0.71 11.63 161 CYS B O 1
#

Foldseek 3Di:
DDKFDKFFADDAAKFWCPVVLVLAAWFKWKWFADLFTFWIWTQRNNRIDPIFGQADVVLVVPDDTGHIDMDGADVPKAWFKWKWFYDQFTGKIWIAIPVGTDDIGHNDRDHDIDIDTAPQGFSIKIAGYDNGGRIIMTHHPD/DKDDKFFADDAAKWWCVVVLVQAAFFKWKWFADLFTFWIWTQRNNRIDPTFGQQDPVLCVPPNTGDIDMDGHDVVKAWFKWKWFYDNFTGKIWTDIPVGTGDIRRNHRPHDIDMDGAVPHFRTKIAGGDNGGRIIMTHHDD

Sequence (283 aa):
EIASEYLGGPGGDDAFDDDKAVAQNGDITRIEMQCTDVATYIKLRYGKVDSRRQWGWGNNEENCCIQWSKKGEKVVVHEELSSSGEYITSSAIVTYGKYVQSITFKKTNKRTLPRCGTSATEEKSVTVLIPGGLKYISGRWGCCRIDGLRFHAKKCCVASEYLGGPGGDAFDDKKALAQNGDITRIEMQCTDVATYIKLRYGKVDSRQWGWANENCCIQWSKKKGVKVVVHELLSSSGEYITSSAIVTYGKKYVQSITFKKTNKRRTLPRRCGTSSATEKSVTVLIIPGGLKKYISGRWGCCRIDGLRFHAKCC

Radius of gyration: 20.16 Å; Cα contacts (8 Å, |Δi|>4): 939; chains: 2; bounding box: 36×56×48 Å

Secondary structure (DSSP, 8-state):
--BPPPEE-S-SEEEE-TTGGGG-SEEEEEEEESSSEEEEEEEETTEEPP-EE--SGGGGGTS---EEEEEEPPTT--EEEEEEEESSSEEEEEEEESS-BPPPBSS---SEEEEEE-TT-EEEEEEEESSSEEEEEEEE--/-BPPPEE-S-SEEEE-TTGGGG-SEEEEEEEESSSEEEEEEEETTEE---EE--SGGGGGTS---EEEEEE--TT--EEEEEEEESSSEEEEEEEESS-BPPPBSS---S-EEEEE-TT-EEEEEEEESSSEEEEEEEE--

Nearest PDB structures (foldseek):
  5yrh-assembly1_A  TM=1.007E+00  e=1.045E-28  Pteria penguin
  5yrg-assembly1_B  TM=9.972E-01  e=9.832E-26  Pteria penguin
  5yrh-assembly1_B  TM=9.965E-01  e=1.092E-25  Pteria penguin
  3ll0-assembly1_A  TM=8.582E-01  e=4.056E-09  Griffithsia sp. Q66D336
  3lky-assembly1_A  TM=7.656E-01  e=1.847E-08  Griffithsia sp. Q66D336

B-factor: mean 17.86, std 9.47, range [6.11, 111.49]

InterPro domains:
  IPR001229 Jacalin-like lectin domain [PF01419] (24-155)
  IPR001229 Jacalin-like lectin domain [PS51752] (20-161)
  IPR001229 Jacalin-like lectin domain [SM00915] (31-161)
  IPR036404 Jacalin-like lectin domain superfamily [G3DSA:2.100.10.30] (17-159)
  IPR036404 Jacalin-like lectin domain superfamily [SSF51101] (20-158)